Protein 5EVL (pdb70)

CATH classification: 3.40.710.10

Solvent-accessible surface area: 14257 Å² total

Secondary structure (DSSP, 8-state):
-HHHHHHHHHHHHHTTT---S-----EEEEETTEEEEE--SBS-TTT-PBP-TT-EEE-GGGHHHHHHHHHHHHHHTTS--TTSBGGGG-GGGTTSGGGS-BHHHHHTT-SS---SS--TT--SS---HHHHH---SS-TTS-B---HHHHHHHHHHHHHHTTS-TTT---SHHHHHT-SSEESS--GGGGGGBPPPB--TTHHHHH--EEEHHHHHHHHHH----S-HHHHHHHHHHHSEEEES---B-SS-EEEESS--HHHHHHHTSHHHHHS-B--EEEEEEE---TTEEEEEEEEETTEEEEEEEEGGGTEEE--BSB---HHHHHHHHHHHHHHH-HHHHT-

Radius of gyration: 19.43 Å; Cα contacts (8 Å, |Δi|>4): 813; chains: 1; bounding box: 47×52×48 Å

Nearest PDB structures (foldseek):
  6m5p-assembly1_A  TM=9.407E-01  e=1.897E-38  Klebsiella pneumoniae
  6m5q-assembly1_A  TM=9.437E-01  e=4.140E-38  Klebsiella pneumoniae
  5wac-assembly4_D  TM=9.464E-01  e=5.471E-38  Acinetobacter baumannii
  4u0t-assembly6_F  TM=9.486E-01  e=4.301E-37  Acinetobacter baumannii
  5wad-assembly3_C  TM=9.414E-01  e=2.861E-36  Acinetobacter baumannii

Organism: Chromobacterium violaceum (strain ATCC 12472 / DSM 30191 / JCM 1249 / CCUG 213 / NBRC 12614 / NCIMB 9131 / NCTC 9757 / MK) (NCBI:txid243365)

Sequence (348 aa):
DAGKSDLDAAVEEATTIPPLKAKDIPGAVAVLADDGKAHYFNYGVASRRETGQQPVTQQDTLFELGSISKTFTGILGGYALAQQGKLSLADKASRRYQPELKGSVFDRVSLLQLATYSAGGLPLQFPDAVAGQASLAYYRGWKPDYAPGERRLYSNPSIGLFGHLAARSLGQPFDQAEERGLLPKLGLSHTFIHVPEEAEQSRYAWGYAGVLDAEAYGIKSSAADLLKYLAINSPPADPALLQRRALDASHAAYYRVGDRQGLGWEGYRYPISLERLLAGNSNEEIAFQPQKVEWLNPPRRLLAAEEGGDDVVLLNKTGSTSGFGAYVLFVPARRKVGIVLANRNYPNAERVRAAYRILSAVDPSLVRRR

InterPro domains:
  IPR001466 Beta-lactamase-related [PF00144] (40-386)
  IPR001586 Beta-lactamase, class-C active site [PS00336] (87-94)
  IPR012338 Beta-lactamase/transpeptidase-like [G3DSA:3.40.710.10] (24-396)
  IPR012338 Beta-lactamase/transpeptidase-like [SSF56601] (34-385)
  IPR050491 Beta-lactamase AmpC-like [PTHR46825] (35-390)
  IPR058136 Beta-lactamase AmpC [NF033085] (33-385)

B-factor: mean 26.54, std 9.91, range [12.65, 70.82]

Foldseek 3Di:
DQLVVLLVVLCVVAVVVVCVVPFQWWKWKAFPNDIDIDIDHALEPVPRHGADLLFKFFQAQLLLLVLLLLLLLCVLVVLDDQQQQLCVQPVLLPPACSNPEGLVLLLQQQQAQAAAEDDPCDDDDVSSVCRRPDDHNGHGRFWHAHHLVRQLSSSQSSQSSVVHGSQCVCVPDCVVLVQPFKHLDHDPVCPVSYGAFPQVYSNSNGTRMMGGNVSVLSVLLCCVPDDDVSSVSSSLQQQWFFKDQDQGHGRSKDKGQPPDALVVVLVCQDVCSHHDITGIGGDVVTDSDPGKMKIKHWRDDSGWTWIKIDTVVRSMIMIITRHHDDPSSVSVSVLSSVCSNDVVRVVD

Structure (mmCIF, N/CA/C/O backbone):
data_5EVL
#
_entry.id   5EVL
#
_cell.length_a   45.604
_cell.length_b   59.262
_cell.length_c   59.267
_cell.angle_alpha   90.00
_cell.angle_beta   98.18
_cell.angle_gamma   90.00
#
_symmetry.space_group_name_H-M   'P 1 21 1'
#
loop_
_entity.id
_entity.type
_entity.pdbx_description
1 polymer Beta-lactamase
2 non-polymer 'SULFATE ION'
3 non-polymer 'CHLORIDE ION'
4 non-polymer GLYCEROL
5 water water
#
loop_
_atom_site.group_PDB
_atom_site.id
_atom_site.type_symbol
_atom_site.label_atom_id
_atom_site.label_alt_id
_atom_site.label_comp_id
_atom_site.label_asym_id
_atom_site.label_entity_id
_atom_site.label_seq_id
_atom_site.pdbx_PDB_ins_code
_atom_site.Cartn_x
_atom_site.Cartn_y
_atom_site.Cartn_z
_atom_site.occupancy
_atom_site.B_iso_or_equiv
_atom_site.auth_seq_id
_atom_site.auth_comp_id
_atom_site.auth_asym_id
_atom_site.auth_atom_id
_atom_site.pdbx_PDB_model_num
ATOM 1 N N . ASP A 1 6 ? 24.151 58.623 36.037 1.00 59.94 3 ASP A N 1
ATOM 2 C CA . ASP A 1 6 ? 23.362 58.887 34.838 1.00 57.84 3 ASP A CA 1
ATOM 3 C C . ASP A 1 6 ? 23.645 57.859 33.753 1.00 50.22 3 ASP A C 1
ATOM 4 O O . ASP A 1 6 ? 22.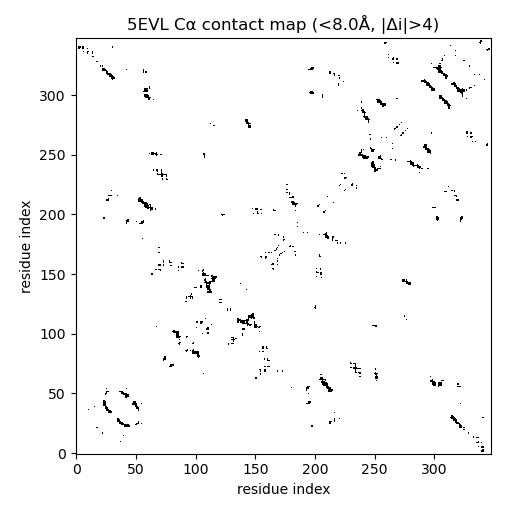770 57.545 32.949 1.00 44.46 3 ASP A O 1
ATOM 9 N N . ALA A 1 7 ? 24.880 57.350 33.729 1.00 49.31 4 ALA A N 1
ATOM 10 C CA . ALA A 1 7 ? 25.233 56.311 32.766 1.00 47.01 4 ALA A CA 1
ATOM 11 C C . ALA A 1 7 ? 24.431 55.037 33.011 1.00 41.26 4 ALA A C 1
ATOM 12 O O . ALA A 1 7 ? 23.964 54.396 32.062 1.00 37.19 4 ALA A O 1
ATOM 14 N N . GLY A 1 8 ? 24.258 54.660 34.281 1.00 39.99 5 GLY A N 1
ATOM 15 C CA . GLY A 1 8 ? 23.477 53.476 34.597 1.00 36.33 5 GLY A CA 1
ATOM 16 C C . GLY A 1 8 ? 22.015 53.617 34.218 1.00 32.71 5 GLY A C 1
ATOM 17 O O . GLY A 1 8 ? 21.400 52.670 33.718 1.00 31.39 5 GLY A O 1
ATOM 18 N N . LYS A 1 9 ? 21.429 54.792 34.471 1.00 30.87 6 LYS A N 1
ATOM 19 C CA . LYS A 1 9 ? 20.037 55.010 34.081 1.00 29.38 6 LYS A CA 1
ATOM 20 C C . LYS A 1 9 ? 19.875 54.974 32.567 1.00 23.69 6 LYS A C 1
ATOM 21 O O . LYS A 1 9 ? 18.894 54.424 32.056 1.00 21.77 6 LYS A O 1
ATOM 27 N N . SER A 1 10 ? 20.818 55.571 31.835 1.00 22.55 7 SER A N 1
ATOM 28 C CA . SER A 1 10 ? 20.786 55.481 30.380 1.00 20.39 7 SER A CA 1
ATOM 29 C C . SER A 1 10 ? 20.870 54.037 29.913 1.00 20.19 7 SER A C 1
ATOM 30 O O . SER A 1 10 ? 20.158 53.637 28.983 1.00 20.40 7 SER A O 1
ATOM 33 N N . ASP A 1 11 ? 21.754 53.250 30.533 1.00 19.55 8 ASP A N 1
ATOM 34 C CA . ASP A 1 11 ? 21.890 51.845 30.166 1.00 18.80 8 ASP A CA 1
ATOM 35 C C . ASP A 1 11 ? 20.605 51.082 30.445 1.00 18.43 8 ASP A C 1
ATOM 36 O O . ASP A 1 11 ? 20.181 50.244 29.639 1.00 19.74 8 ASP A O 1
ATOM 41 N N . LEU A 1 12 ? 19.992 51.335 31.605 1.00 18.69 9 LEU A N 1
ATOM 42 C CA . LEU A 1 12 ? 18.731 50.691 31.952 1.00 20.01 9 LEU A CA 1
ATOM 43 C C . LEU A 1 12 ? 17.651 51.025 30.932 1.00 19.84 9 LEU A C 1
ATOM 44 O O . LEU A 1 12 ? 16.947 50.131 30.438 1.00 20.87 9 LEU A O 1
ATOM 49 N N . ASP A 1 13 ? 17.514 52.317 30.597 1.00 20.17 10 ASP A N 1
ATOM 50 C CA . ASP A 1 13 ? 16.517 52.728 29.614 1.00 20.40 10 ASP A CA 1
ATOM 51 C C . ASP A 1 13 ? 16.726 52.014 28.291 1.00 18.39 10 ASP A C 1
ATOM 52 O O . ASP A 1 13 ? 15.762 51.534 27.676 1.00 19.20 10 ASP A O 1
ATOM 57 N N . ALA A 1 14 ? 17.984 51.920 27.843 1.00 18.95 11 ALA A N 1
ATOM 58 C CA . ALA A 1 14 ? 18.262 51.287 26.558 1.00 18.28 11 ALA A CA 1
ATOM 59 C C . ALA A 1 14 ? 17.971 49.798 26.607 1.00 18.63 11 ALA A C 1
ATOM 60 O O . ALA A 1 14 ? 17.456 49.234 25.637 1.00 20.84 11 ALA A O 1
ATOM 62 N N . ALA A 1 15 ? 18.328 49.141 27.715 1.00 19.01 12 ALA A N 1
ATOM 63 C CA . ALA A 1 15 ? 18.090 47.706 27.832 1.00 18.76 12 ALA A CA 1
ATOM 64 C C . ALA A 1 15 ? 16.601 47.378 27.811 1.00 18.96 12 ALA A C 1
ATOM 65 O O . ALA A 1 15 ? 16.183 46.398 27.183 1.00 19.99 12 ALA A O 1
ATOM 67 N N . VAL A 1 16 ? 15.784 48.171 28.506 1.00 20.00 13 VAL A N 1
ATOM 68 C CA . VAL A 1 16 ? 14.342 47.949 28.463 1.00 19.92 13 VAL A CA 1
ATOM 69 C C . VAL A 1 16 ? 13.818 48.166 27.046 1.00 19.98 13 VAL A C 1
ATOM 70 O O . VAL A 1 16 ? 13.039 47.358 26.529 1.00 20.67 13 VAL A O 1
ATOM 74 N N A GLU A 1 17 ? 14.255 49.249 26.390 0.67 20.12 14 GLU A N 1
ATOM 75 N N B GLU A 1 17 ? 14.259 49.250 26.394 0.33 20.58 14 GLU A N 1
ATOM 76 C CA A GLU A 1 17 ? 13.788 49.529 25.032 0.67 20.10 14 GLU A CA 1
ATOM 77 C CA B GLU A 1 17 ? 13.809 49.544 25.035 0.33 20.93 14 GLU A CA 1
ATOM 78 C C A GLU A 1 17 ? 14.228 48.447 24.056 0.67 20.80 14 GLU A C 1
ATOM 79 C C B GLU A 1 17 ? 14.242 48.467 24.050 0.33 21.61 14 GLU A C 1
ATOM 80 O O A GLU A 1 17 ? 13.499 48.131 23.109 0.67 22.66 14 GLU A O 1
ATOM 81 O O B GLU A 1 17 ? 13.522 48.180 23.087 0.33 22.52 14 GLU A O 1
ATOM 92 N N . ALA A 1 18 ? 15.408 47.864 24.272 1.00 21.57 15 ALA A N 1
ATOM 93 C CA . ALA A 1 18 ? 15.914 46.841 23.369 1.00 22.62 15 ALA A CA 1
ATOM 94 C C . ALA A 1 18 ? 15.274 45.483 23.592 1.00 22.22 15 ALA A C 1
ATOM 95 O O . ALA A 1 18 ? 15.375 44.617 22.709 1.00 24.18 15 ALA A O 1
ATOM 97 N N A THR A 1 19 ? 14.656 45.248 24.752 0.68 21.29 16 THR A N 1
ATOM 98 N N B THR A 1 19 ? 14.578 45.298 24.703 0.32 21.53 16 THR A N 1
ATOM 99 C CA A THR A 1 19 ? 14.130 43.929 25.090 0.68 21.44 16 THR A CA 1
ATOM 100 C CA B THR A 1 19 ? 14.165 43.972 25.124 0.32 21.38 16 THR A CA 1
ATOM 101 C C A THR A 1 19 ? 12.610 43.871 25.102 0.68 19.86 16 THR A C 1
ATOM 102 C C B THR A 1 19 ? 12.660 43.807 25.270 0.32 21.04 16 THR A C 1
ATOM 103 O O A THR A 1 19 ? 12.023 42.960 24.511 0.68 20.30 16 THR A O 1
ATOM 104 O O B THR A 1 19 ? 12.133 42.743 24.939 0.32 22.49 16 THR A O 1
ATOM 111 N N . ILE A 1 20 ? 11.945 44.822 25.746 1.00 20.38 17 ILE A N 1
ATOM 112 C CA . ILE A 1 20 ? 10.515 44.655 26.021 1.00 20.95 17 ILE A CA 1
ATOM 113 C C . ILE A 1 20 ? 9.673 44.875 24.762 1.00 20.99 17 ILE A C 1
ATOM 114 O O . ILE A 1 20 ? 8.829 44.019 24.448 1.00 21.22 17 ILE A O 1
ATOM 119 N N . PRO A 1 21 ? 9.834 45.958 24.000 1.00 23.64 18 PRO A N 1
ATOM 120 C CA . PRO A 1 21 ? 9.009 46.109 22.788 1.00 23.30 18 PRO A CA 1
ATOM 121 C C . PRO A 1 21 ? 9.177 44.939 21.826 1.00 24.66 18 PRO A C 1
ATOM 122 O O . PRO A 1 21 ? 8.167 44.407 21.335 1.00 25.46 18 PRO A O 1
ATOM 126 N N . PRO A 1 22 ? 10.406 44.473 21.541 1.00 24.76 19 PRO A N 1
ATOM 127 C CA . PRO A 1 22 ? 10.518 43.320 20.626 1.00 23.60 19 PRO A CA 1
ATOM 128 C C . PRO A 1 22 ? 9.858 42.060 21.151 1.00 22.02 19 PRO A C 1
ATOM 129 O O . PRO A 1 22 ? 9.307 41.272 20.366 1.00 23.89 19 PRO A O 1
ATOM 133 N N . LEU A 1 23 ? 9.931 41.829 22.462 1.00 22.97 20 LEU A N 1
ATOM 134 C CA . LEU A 1 23 ? 9.272 40.670 23.047 1.00 22.08 20 L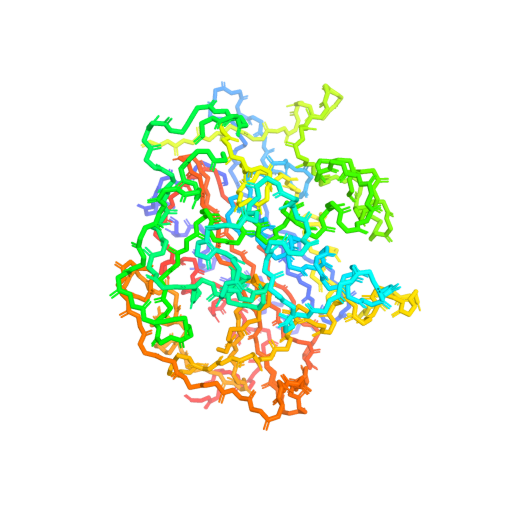EU A CA 1
ATOM 135 C C . LEU A 1 23 ? 7.763 40.760 22.873 1.00 23.50 20 LEU A C 1
ATOM 136 O O . LEU A 1 23 ? 7.105 39.770 22.524 1.00 24.06 20 LEU A O 1
ATOM 149 N N . LYS A 1 25 ? 6.101 42.403 20.627 1.00 27.76 22 LYS A N 1
ATOM 150 C CA . LYS A 1 25 ? 5.747 42.231 19.223 1.00 27.53 22 LYS A CA 1
ATOM 151 C C . LYS A 1 25 ? 5.827 40.767 18.808 1.00 27.71 22 LYS A C 1
ATOM 152 O O . LYS A 1 25 ? 4.921 40.261 18.136 1.00 29.63 22 LYS A O 1
ATOM 158 N N . ALA A 1 26 ? 6.898 40.069 19.208 1.00 27.32 23 ALA A N 1
ATOM 159 C CA . ALA A 1 26 ? 7.074 38.672 18.818 1.00 26.83 23 ALA A CA 1
ATOM 160 C C . ALA A 1 26 ? 5.984 37.774 19.401 1.00 26.31 23 ALA A C 1
ATOM 161 O O . ALA A 1 26 ? 5.516 36.841 18.735 1.00 27.96 23 ALA A O 1
ATOM 163 N N . LYS A 1 27 ? 5.575 38.028 20.644 1.00 26.11 24 LYS A N 1
ATOM 164 C CA . LYS A 1 27 ? 4.637 37.160 21.347 1.00 25.85 24 LYS A CA 1
ATOM 165 C C . LYS A 1 27 ? 3.221 37.722 21.424 1.00 25.20 24 LYS A C 1
ATOM 166 O O . LYS A 1 27 ? 2.366 37.113 22.081 1.00 27.14 24 LYS A O 1
ATOM 172 N N . ASP A 1 28 ? 2.952 38.853 20.770 1.00 26.12 25 ASP A N 1
ATOM 173 C CA . ASP A 1 28 ? 1.620 39.469 20.745 1.00 25.16 25 ASP A CA 1
ATOM 174 C C . ASP A 1 28 ? 1.086 39.677 22.161 1.00 23.62 25 ASP A C 1
ATOM 175 O O . ASP A 1 28 ? -0.043 39.313 22.489 1.00 23.19 25 ASP A O 1
ATOM 180 N N . ILE A 1 29 ? 1.933 40.243 23.016 1.00 20.83 26 ILE A N 1
ATOM 181 C CA . ILE A 1 29 ? 1.572 40.534 24.404 1.00 20.18 26 ILE A CA 1
ATOM 182 C C . ILE A 1 29 ? 0.805 41.854 24.439 1.00 19.08 26 ILE A C 1
ATOM 183 O O . ILE A 1 29 ? 1.333 42.881 23.987 1.00 21.83 26 ILE A O 1
ATOM 188 N N . PRO A 1 30 ? -0.435 41.886 24.945 1.00 20.32 27 PRO A N 1
ATOM 189 C CA . PRO A 1 30 ? -1.196 43.149 24.868 1.00 21.26 27 PRO A CA 1
ATOM 190 C C . PRO A 1 30 ? -0.642 44.246 25.758 1.00 21.85 27 PRO A C 1
ATOM 191 O O . PRO A 1 30 ? -0.645 45.416 25.352 1.00 22.51 27 PRO A O 1
ATOM 195 N N . GLY A 1 31 ? -0.168 43.909 26.952 1.00 19.46 28 GLY A N 1
ATOM 196 C CA . GLY A 1 31 ? 0.349 44.911 27.871 1.00 19.52 28 GLY A CA 1
ATOM 197 C C . GLY A 1 31 ? 1.365 44.330 28.826 1.00 16.99 28 GLY A C 1
ATOM 198 O O . GLY A 1 31 ? 1.277 43.159 29.225 1.00 18.06 28 GLY A O 1
ATOM 215 N N . ALA A 1 33 ? 3.797 45.681 32.406 1.00 17.26 30 ALA A N 1
ATOM 216 C CA . ALA A 1 33 ? 4.342 46.618 33.379 1.00 16.63 30 ALA A CA 1
ATOM 217 C C . ALA A 1 33 ? 5.697 46.081 33.814 1.00 17.48 30 ALA A C 1
ATOM 218 O O . ALA A 1 33 ? 5.794 44.942 34.286 1.00 18.38 30 ALA A O 1
ATOM 220 N N . VAL A 1 34 ? 6.737 46.885 33.632 1.00 17.97 31 VAL A N 1
ATOM 221 C CA . VAL A 1 34 ? 8.086 46.546 34.061 1.00 16.35 31 VAL A CA 1
ATOM 222 C C . VAL A 1 34 ? 8.499 47.553 35.123 1.00 16.92 31 VAL A C 1
ATOM 223 O O . VAL A 1 34 ? 8.230 48.751 34.993 1.00 18.30 31 VAL A O 1
ATOM 227 N N . ALA A 1 35 ? 9.117 47.069 36.188 1.00 15.48 32 ALA A N 1
ATOM 228 C CA . ALA A 1 35 ? 9.589 47.963 37.235 1.00 17.54 32 ALA A CA 1
ATOM 229 C C . ALA A 1 35 ? 10.964 47.499 37.682 1.00 18.47 32 ALA A C 1
ATOM 230 O O . ALA A 1 35 ? 11.191 46.298 37.860 1.00 18.00 32 ALA A O 1
ATOM 232 N N . VAL A 1 36 ? 11.887 48.445 37.831 1.00 18.24 33 VAL A N 1
ATOM 233 C CA . VAL A 1 36 ? 13.258 48.138 38.211 1.00 17.50 33 VAL A CA 1
ATOM 234 C C . VAL A 1 36 ? 13.635 49.011 39.392 1.00 17.90 33 VAL A C 1
ATOM 235 O O . VAL A 1 36 ? 13.417 50.229 39.369 1.00 19.06 33 VAL A O 1
ATOM 239 N N . LEU A 1 37 ? 14.160 48.385 40.432 1.00 17.47 34 LEU A N 1
ATOM 240 C CA . LEU A 1 37 ? 14.712 49.097 41.574 1.00 19.72 34 LEU A CA 1
ATOM 241 C C . LEU A 1 37 ? 16.230 49.031 41.470 1.00 20.34 34 LEU A C 1
ATOM 242 O O . LEU A 1 37 ? 16.797 47.936 41.354 1.00 18.42 34 LEU A O 1
ATOM 247 N N . ALA A 1 38 ? 16.881 50.195 41.484 1.00 22.25 35 ALA A N 1
ATOM 248 C CA . ALA A 1 38 ? 18.336 50.258 41.453 1.00 24.83 35 ALA A CA 1
ATOM 249 C C . ALA A 1 38 ? 18.778 51.599 42.005 1.00 29.13 35 ALA A C 1
ATOM 250 O O . ALA A 1 38 ? 18.156 52.627 41.716 1.00 28.96 35 ALA A O 1
ATOM 252 N N A ASP A 1 39 ? 19.862 51.576 42.785 0.33 31.48 36 ASP A N 1
ATOM 253 N N B ASP A 1 39 ? 19.850 51.580 42.799 0.67 30.88 36 ASP A N 1
ATOM 254 C CA A ASP A 1 39 ? 20.417 52.771 43.428 0.33 34.82 36 ASP A CA 1
ATOM 255 C CA B ASP A 1 39 ? 20.414 52.793 43.399 0.67 35.24 36 ASP A CA 1
ATOM 256 C C A ASP A 1 39 ? 19.344 53.527 44.208 0.33 35.78 36 ASP A C 1
ATOM 257 C C B ASP A 1 39 ? 19.397 53.524 44.272 0.67 35.99 36 ASP A C 1
ATOM 258 O O A ASP A 1 39 ? 19.267 54.758 44.177 0.33 37.08 36 ASP A O 1
ATOM 259 O O B ASP A 1 39 ? 19.421 54.755 44.375 0.67 37.72 36 ASP A O 1
ATOM 268 N N . GLY A 1 40 ? 18.501 52.776 44.911 1.00 35.48 37 GLY A N 1
ATOM 269 C CA . GLY A 1 40 ? 17.483 53.362 45.755 1.00 34.71 37 GLY A CA 1
ATOM 270 C C . GLY A 1 40 ? 16.332 54.034 45.041 1.00 33.89 37 GLY A C 1
ATOM 271 O O . GLY A 1 40 ? 15.514 54.680 45.703 1.00 37.09 37 GLY A O 1
ATOM 272 N N . LYS A 1 41 ? 16.233 53.910 43.719 1.00 31.14 38 LYS A N 1
ATOM 273 C CA . LYS A 1 41 ? 15.189 54.568 42.948 1.00 30.66 38 LYS A CA 1
ATOM 274 C C . LYS A 1 41 ? 14.373 53.540 42.180 1.00 25.63 38 LYS A C 1
ATOM 275 O O . LYS A 1 41 ? 14.923 52.588 41.617 1.00 24.56 38 LYS A O 1
ATOM 281 N N . ALA A 1 42 ? 13.059 53.741 42.147 1.00 23.89 39 ALA A N 1
ATOM 282 C CA . ALA A 1 42 ? 12.179 52.907 41.340 1.00 22.80 39 ALA A CA 1
ATOM 283 C C . ALA A 1 42 ? 12.016 53.506 39.948 1.00 21.86 39 ALA A C 1
ATOM 284 O O . ALA A 1 42 ? 11.857 54.721 39.791 1.00 24.01 39 ALA A O 1
ATOM 286 N N . HIS A 1 43 ? 12.064 52.642 38.942 1.00 20.58 40 HIS A N 1
ATOM 287 C CA . HIS A 1 43 ? 11.921 53.015 37.541 1.00 19.82 40 HIS A CA 1
ATOM 288 C C . HIS A 1 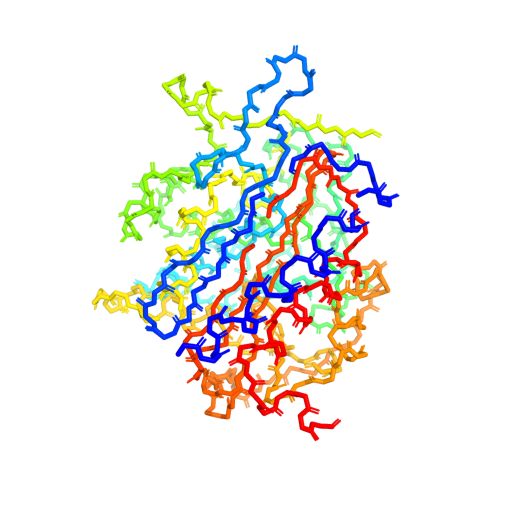43 ? 10.803 52.183 36.943 1.00 18.07 40 HIS A C 1
ATOM 289 O O . HIS A 1 43 ? 10.834 50.949 37.044 1.00 20.24 40 HIS A O 1
ATOM 296 N N . TYR A 1 44 ? 9.819 52.846 36.334 1.00 18.57 41 TYR A N 1
ATOM 297 C CA . TYR A 1 44 ? 8.643 52.169 35.806 1.00 19.00 41 TYR A CA 1
ATOM 298 C C . TYR A 1 44 ? 8.584 52.326 34.294 1.00 21.34 41 TYR A C 1
ATOM 299 O O . TYR A 1 44 ? 8.735 53.437 33.761 1.00 24.49 41 TYR A O 1
ATOM 308 N N . PHE A 1 45 ? 8.327 51.216 33.612 1.00 18.43 42 PHE A N 1
ATOM 309 C CA . PHE A 1 45 ? 8.230 51.181 32.159 1.00 20.45 42 PHE A CA 1
ATOM 310 C C . PHE A 1 45 ? 6.939 50.456 31.820 1.00 18.43 42 PHE A C 1
ATOM 311 O O . PHE A 1 45 ? 6.823 49.251 32.059 1.00 19.54 42 PHE A O 1
ATOM 319 N N . ASN A 1 46 ? 5.977 51.178 31.258 1.00 19.84 43 ASN A N 1
ATOM 320 C CA . ASN A 1 46 ? 4.659 50.630 30.987 1.00 20.00 43 ASN A CA 1
ATOM 321 C C . ASN A 1 46 ? 4.379 50.629 29.494 1.00 20.39 43 ASN A C 1
ATOM 322 O O . ASN A 1 46 ? 4.646 51.614 28.792 1.00 24.95 43 ASN A O 1
ATOM 327 N N . TYR A 1 47 ? 3.825 49.520 29.018 1.00 20.39 44 TYR A N 1
ATOM 328 C CA . TYR A 1 47 ? 3.602 49.328 27.596 1.00 21.40 44 TYR A CA 1
ATOM 329 C C . TYR A 1 47 ? 2.224 48.741 27.345 1.00 20.02 44 TYR A C 1
ATOM 330 O 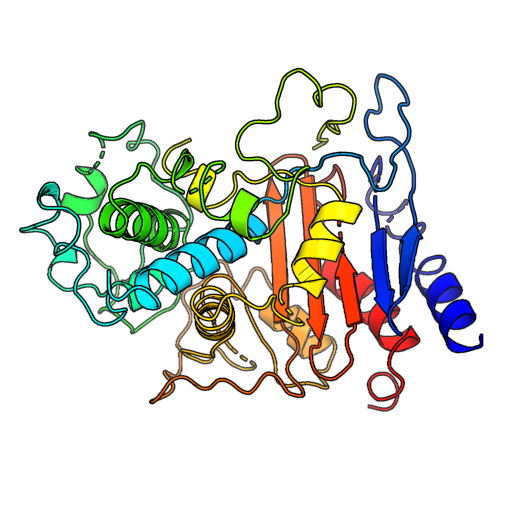O . TYR A 1 47 ? 1.789 47.836 28.060 1.00 21.36 44 TYR A O 1
ATOM 339 N N . GLY A 1 48 ? 1.556 49.235 26.305 1.00 19.66 45 GLY A N 1
ATOM 340 C CA . GLY A 1 48 ? 0.352 48.563 25.860 1.00 20.46 45 GLY A CA 1
ATOM 341 C C . GLY A 1 48 ? -0.835 48.763 26.792 1.00 21.83 45 GLY A C 1
ATOM 342 O O . GLY A 1 48 ? -0.934 49.756 27.529 1.00 21.59 45 GLY A O 1
ATOM 343 N N . VAL A 1 49 ? -1.748 47.788 26.762 1.00 19.95 46 VAL A N 1
ATOM 344 C CA . VAL A 1 49 ? -3.082 47.941 27.329 1.00 19.34 46 VAL A CA 1
ATOM 345 C C . VAL A 1 49 ? -3.362 46.828 28.330 1.00 20.42 46 VAL A C 1
ATOM 346 O O . VAL A 1 49 ? -2.960 45.673 28.132 1.00 20.71 46 VAL A O 1
ATOM 350 N N . ALA A 1 50 ? -4.059 47.195 29.413 1.00 18.65 47 ALA A N 1
ATOM 351 C CA . ALA A 1 50 ? -4.545 46.219 30.383 1.00 19.57 47 ALA A CA 1
ATOM 352 C C . ALA A 1 50 ? -5.715 45.423 29.819 1.00 19.76 47 ALA A C 1
ATOM 353 O O . ALA A 1 50 ? -5.958 44.286 30.242 1.00 20.91 47 ALA A O 1
ATOM 355 N N . SER A 1 51 ? -6.446 46.005 28.872 1.00 19.21 48 SER A N 1
ATOM 356 C CA . SER A 1 51 ? -7.563 45.347 28.208 1.00 21.36 48 SER A CA 1
ATOM 357 C C . SER A 1 51 ? -7.570 45.726 26.738 1.00 21.40 48 SER A C 1
ATOM 358 O O . SER A 1 51 ? -7.582 46.918 26.401 1.00 21.28 48 SER A O 1
ATOM 361 N N A ARG A 1 52 ? -7.558 44.712 25.869 0.59 22.32 49 ARG A N 1
ATOM 362 N N B ARG A 1 52 ? -7.568 44.715 25.865 0.41 20.32 49 ARG A N 1
ATOM 363 C CA A ARG A 1 52 ? -7.734 44.955 24.441 0.59 23.89 49 ARG A CA 1
ATOM 364 C CA B ARG A 1 52 ? -7.724 44.971 24.436 0.41 19.81 49 ARG A CA 1
ATOM 365 C C A ARG A 1 52 ? -9.120 45.492 24.128 0.59 22.27 49 ARG A C 1
ATOM 366 C C B ARG A 1 52 ? -9.135 45.412 24.083 0.41 20.04 49 ARG A C 1
ATOM 367 O O A ARG A 1 52 ? -9.303 46.185 23.121 0.59 24.51 49 ARG A O 1
ATOM 368 O O B ARG A 1 52 ? -9.346 45.962 22.996 0.41 21.55 49 ARG A O 1
ATOM 383 N N . GLU A 1 53 ? -10.105 45.168 24.965 1.00 20.78 50 GLU A N 1
ATOM 384 C CA . GLU A 1 53 ? -11.479 45.539 24.669 1.00 20.97 50 GLU A CA 1
ATOM 385 C C . GLU A 1 53 ? -11.735 47.012 24.967 1.00 19.59 50 GLU A C 1
ATOM 386 O O . GLU A 1 53 ? -12.472 47.672 24.230 1.00 20.94 50 GLU A O 1
ATOM 392 N N . THR A 1 54 ? -11.131 47.551 26.032 1.00 22.25 51 THR A N 1
ATOM 393 C CA . THR A 1 54 ? -11.358 48.941 26.420 1.00 22.39 51 THR A CA 1
ATOM 394 C C . THR A 1 54 ? -10.203 49.871 26.082 1.00 20.01 51 THR A C 1
ATOM 395 O O . THR A 1 54 ? -10.382 51.095 26.123 1.00 21.65 51 THR A O 1
ATOM 399 N N . GLY A 1 55 ? -9.022 49.332 25.786 1.00 20.49 52 GLY A N 1
ATOM 400 C CA . GLY A 1 55 ? -7.866 50.168 25.538 1.00 22.34 52 GLY A CA 1
ATOM 401 C C . GLY A 1 55 ? -7.263 50.811 26.765 1.00 21.95 52 GLY A C 1
ATOM 402 O O . GLY A 1 55 ? -6.384 51.668 26.626 1.00 23.61 52 GLY A O 1
ATOM 403 N N A GLN A 1 56 ? -7.696 50.424 27.958 0.37 23.09 53 GLN A N 1
ATOM 404 N N B GLN A 1 56 ? -7.715 50.442 27.957 0.63 21.05 53 GLN A N 1
ATOM 405 C CA A GLN A 1 56 ? -7.160 50.992 29.189 0.37 23.73 53 GLN A CA 1
ATOM 406 C CA B GLN A 1 56 ? -7.159 50.977 29.190 0.63 19.95 53 GLN A CA 1
ATOM 407 C C A GLN A 1 56 ? -5.650 50.781 29.259 0.37 23.06 53 GLN A C 1
ATOM 408 C C B GLN A 1 56 ? -5.643 50.779 29.215 0.63 21.13 53 GLN A C 1
ATOM 409 O O A GLN A 1 56 ? -5.191 49.631 29.190 0.37 23.21 53 GLN A O 1
ATOM 410 O O B GLN A 1 56 ? -5.175 49.643 29.056 0.63 21.01 53 GLN A O 1
ATOM 421 N N . PRO A 1 57 ? -4.852 51.839 29.384 1.00 22.22 54 PRO A N 1
ATOM 422 C CA . PRO A 1 57 ? -3.393 51.665 29.396 1.00 21.64 54 PRO A CA 1
ATOM 423 C C . PRO A 1 57 ? -2.888 50.958 30.646 1.00 19.18 54 PRO A C 1
ATOM 424 O O . PRO A 1 57 ? -3.435 51.103 31.741 1.00 21.15 54 PRO A O 1
ATOM 428 N N . VAL A 1 58 ? -1.816 50.186 30.462 1.00 19.73 55 VAL A N 1
ATOM 429 C CA . VAL A 1 58 ? -1.056 49.663 31.595 1.00 19.80 55 VAL A CA 1
ATOM 430 C C . VAL A 1 58 ? -0.359 50.807 32.312 1.00 20.89 55 VAL A C 1
ATOM 431 O O . VAL A 1 58 ? 0.237 51.689 31.677 1.00 22.01 55 VAL A O 1
ATOM 435 N N . THR A 1 59 ? -0.428 50.799 33.642 1.00 18.83 56 THR A N 1
ATOM 436 C CA . THR A 1 59 ? 0.381 51.665 34.487 1.00 18.99 56 THR A CA 1
ATOM 437 C C . THR A 1 59 ? 1.040 50.811 35.563 1.00 16.87 56 THR A C 1
ATOM 438 O O . THR A 1 59 ? 0.778 49.607 35.683 1.00 19.01 56 THR A O 1
ATOM 442 N N A GLN A 1 60 ? 1.897 51.434 36.371 0.57 18.58 57 GLN A N 1
ATOM 443 N N B GLN A 1 60 ? 1.885 51.457 36.370 0.43 18.04 57 GLN A N 1
ATOM 444 C CA A GLN A 1 60 ? 2.497 50.672 37.463 0.57 19.40 57 GLN A CA 1
ATOM 445 C CA B GLN A 1 60 ? 2.512 50.795 37.508 0.43 18.73 57 GLN A CA 1
ATOM 446 C C A GLN A 1 60 ? 1.500 50.336 38.567 0.57 19.71 57 GLN A C 1
ATOM 447 C C B GLN A 1 60 ? 1.498 50.332 38.547 0.43 19.15 57 GLN A C 1
ATOM 448 O O A GLN A 1 60 ? 1.875 49.642 39.524 0.57 19.31 57 GLN A O 1
ATOM 449 O O B GLN A 1 60 ? 1.857 49.544 39.431 0.43 18.82 57 GLN A O 1
ATOM 460 N N . ASP A 1 61 ? 0.248 50.793 38.459 1.00 17.85 58 ASP A N 1
ATOM 461 C CA . ASP A 1 61 ? -0.801 50.424 39.404 1.00 19.09 58 ASP A CA 1
ATOM 462 C C . ASP A 1 61 ? -1.760 49.372 38.863 1.00 18.24 58 ASP A C 1
ATOM 463 O O . ASP A 1 61 ? -2.625 48.909 39.615 1.00 19.67 58 ASP A O 1
ATOM 468 N N . THR A 1 62 ? -1.637 49.000 37.588 1.00 18.18 59 THR A N 1
ATOM 469 C CA . THR A 1 62 ? -2.438 47.922 37.018 1.00 17.59 59 THR A CA 1
ATOM 470 C C . THR A 1 62 ? -2.211 46.619 37.778 1.00 17.24 59 THR A C 1
ATOM 471 O O . THR A 1 62 ? -1.070 46.248 38.060 1.00 17.95 59 THR A O 1
ATOM 475 N N . LEU A 1 63 ? -3.299 45.920 38.102 1.00 16.60 60 LEU A N 1
ATOM 476 C CA . LEU A 1 63 ? -3.215 44.631 38.781 1.00 18.22 60 LEU A CA 1
ATOM 477 C C . LEU A 1 63 ? -3.119 43.484 37.774 1.00 17.44 60 LEU A C 1
ATOM 478 O O . LEU A 1 63 ? -3.915 43.402 36.830 1.00 17.80 60 LEU A O 1
ATOM 483 N N . PHE A 1 64 ? -2.141 42.601 37.984 1.00 16.63 61 PHE A N 1
ATOM 484 C CA . PHE A 1 64 ? -1.938 41.412 37.169 1.00 16.12 61 PHE A CA 1
ATOM 485 C C . PHE A 1 64 ? -2.023 40.175 38.054 1.00 17.13 61 PHE A C 1
ATOM 486 O O . PHE A 1 64 ? -1.724 40.232 39.248 1.00 18.01 61 PHE A O 1
ATOM 494 N N . GLU A 1 65 ? -2.409 39.043 37.463 1.00 16.51 62 GLU A N 1
ATOM 495 C CA . GLU A 1 65 ? -2.282 37.773 38.170 1.00 16.80 62 GLU A CA 1
ATOM 496 C C . GLU A 1 65 ? -0.812 37.362 38.220 1.00 17.33 62 GLU A C 1
ATOM 497 O O . GLU A 1 65 ? -0.104 37.432 37.206 1.00 17.84 62 GLU A O 1
ATOM 503 N N . LEU A 1 66 ? -0.346 36.948 39.408 1.00 16.43 63 LEU A N 1
ATOM 504 C CA . LEU A 1 66 ? 1.052 36.578 39.606 1.00 15.76 63 LEU A CA 1
ATOM 505 C C . LEU A 1 66 ? 1.315 35.088 39.450 1.00 17.43 63 LEU A C 1
ATOM 506 O O . LEU A 1 66 ? 2.489 34.690 39.384 1.00 16.60 63 LEU A O 1
ATOM 511 N N . GLY A 1 67 ? 0.268 34.262 39.413 1.00 17.19 64 GLY A N 1
ATOM 512 C CA . GLY A 1 67 ? 0.480 32.822 39.345 1.00 14.98 64 GLY A CA 1
ATOM 513 C C . GLY A 1 67 ? 1.419 32.368 40.446 1.00 14.40 64 GLY A C 1
ATOM 514 O O . GLY A 1 67 ? 1.276 32.753 41.613 1.00 16.67 64 GLY A O 1
ATOM 515 N N . SER A 1 68 ? 2.425 31.567 40.080 1.00 14.61 65 SER A N 1
ATOM 516 C CA . SER A 1 68 ? 3.243 30.886 41.082 1.00 14.92 65 SER A CA 1
ATOM 517 C C . SER A 1 68 ? 4.172 31.807 41.868 1.00 14.00 65 SER A C 1
ATOM 518 O O . SER A 1 68 ? 4.798 31.341 42.828 1.00 15.71 65 SER A O 1
ATOM 521 N N . ILE A 1 69 ? 4.296 33.087 41.511 1.00 14.22 66 ILE A N 1
ATOM 522 C CA . ILE A 1 69 ? 4.976 33.985 42.443 1.00 13.36 66 ILE A CA 1
ATOM 523 C C . ILE A 1 69 ? 4.234 34.014 43.778 1.00 14.28 66 ILE A C 1
ATOM 524 O O . ILE A 1 69 ? 4.838 34.294 44.821 1.00 15.69 66 ILE A O 1
ATOM 529 N N . SER A 1 70 ? 2.940 33.666 43.773 1.00 13.86 67 SER A N 1
ATOM 530 C CA . SER A 1 70 ? 2.198 33.469 45.018 1.00 14.72 67 SER A CA 1
ATOM 531 C C . SER A 1 70 ? 2.914 32.526 45.974 1.00 15.66 67 SER A C 1
ATOM 532 O O . SER A 1 70 ? 2.803 32.683 47.198 1.00 15.03 67 SER A O 1
ATOM 535 N N . LYS A 1 71 ? 3.622 31.522 45.438 1.00 14.15 68 LYS A N 1
ATOM 536 C CA . LYS A 1 71 ? 4.342 30.568 46.281 1.00 12.65 68 LYS A CA 1
ATOM 537 C C . LYS A 1 71 ? 5.417 31.238 47.139 1.00 14.14 68 LYS A C 1
ATOM 538 O O . LYS A 1 71 ? 5.745 30.729 48.216 1.00 15.25 68 LYS A O 1
ATOM 544 N N . THR A 1 72 ? 5.977 32.377 46.697 1.00 13.68 69 THR A N 1
ATOM 545 C CA . THR A 1 72 ? 6.944 33.076 47.544 1.00 13.94 69 THR A CA 1
ATOM 546 C C . THR A 1 72 ? 6.260 33.730 48.737 1.00 14.60 69 THR A C 1
ATOM 547 O O . THR A 1 72 ? 6.822 33.738 49.843 1.00 14.36 69 THR A O 1
ATOM 551 N N . PHE A 1 73 ? 5.045 34.274 48.538 1.00 14.91 70 PHE A N 1
ATOM 552 C CA . PHE A 1 73 ? 4.269 34.790 49.669 1.00 15.74 70 PHE A CA 1
ATOM 553 C C . PHE A 1 73 ? 3.932 33.674 50.650 1.00 15.09 70 PHE A C 1
ATOM 554 O O . PHE A 1 73 ? 4.043 33.855 51.874 1.00 16.94 70 PHE A O 1
ATOM 562 N N . THR A 1 74 ? 3.527 32.512 50.124 1.00 14.88 71 THR A N 1
ATOM 563 C CA . THR A 1 74 ? 3.230 31.353 50.959 1.00 15.59 71 THR A CA 1
ATOM 564 C C . THR A 1 74 ? 4.458 30.923 51.742 1.00 14.44 71 THR A C 1
ATOM 565 O O . THR A 1 74 ? 4.357 30.560 52.920 1.00 16.22 71 THR A O 1
ATOM 569 N N . GLY A 1 75 ? 5.633 30.984 51.112 1.00 13.91 72 GLY A N 1
ATOM 570 C CA . GLY A 1 75 ? 6.845 30.614 51.817 1.00 14.32 72 GLY A CA 1
ATOM 571 C C . GLY A 1 75 ? 7.147 31.564 52.958 1.00 14.67 72 GLY A C 1
ATOM 572 O O . GLY A 1 75 ? 7.576 31.138 54.035 1.00 17.14 72 GLY A O 1
ATOM 573 N N . ILE A 1 76 ? 6.916 32.864 52.747 1.00 14.17 73 ILE A N 1
ATOM 574 C CA . ILE A 1 76 ? 7.144 33.833 53.818 1.00 14.95 73 ILE A CA 1
ATOM 575 C C . ILE A 1 76 ? 6.140 33.622 54.945 1.00 16.56 73 ILE A C 1
ATOM 576 O O . ILE A 1 76 ? 6.487 33.740 56.130 1.00 17.38 73 ILE A O 1
ATOM 581 N N . LEU A 1 77 ? 4.891 33.275 54.607 1.00 16.32 74 LEU A N 1
ATOM 582 C CA . LEU A 1 77 ? 3.920 32.995 55.664 1.00 16.16 74 LEU A CA 1
ATOM 583 C C . LEU A 1 77 ? 4.364 31.801 56.505 1.00 17.89 74 LEU A C 1
ATOM 584 O O . LEU A 1 77 ? 4.267 31.828 57.740 1.00 17.62 74 LEU A O 1
ATOM 589 N N . GLY A 1 78 ? 4.848 30.740 55.853 1.00 17.10 75 GLY A N 1
ATOM 590 C CA . GLY A 1 78 ? 5.391 29.618 56.605 1.00 16.11 75 GLY A CA 1
ATOM 591 C C . GLY A 1 78 ? 6.598 30.022 57.433 1.00 17.50 75 GLY A C 1
ATOM 592 O O . GLY A 1 78 ? 6.768 29.570 58.568 1.00 17.93 75 GLY A O 1
ATOM 593 N N . GLY A 1 79 ? 7.457 30.881 56.876 1.00 17.52 76 GLY A N 1
ATOM 594 C CA . GLY A 1 79 ? 8.566 31.401 57.657 1.00 18.11 76 GLY A CA 1
ATOM 595 C C . GLY A 1 79 ? 8.119 32.212 58.856 1.00 18.09 76 GLY A C 1
ATOM 596 O O . GLY A 1 79 ? 8.801 32.233 59.891 1.00 18.77 76 GLY A O 1
ATOM 597 N N . TYR A 1 80 ? 6.982 32.901 58.734 1.00 16.57 77 TYR A N 1
ATOM 598 C CA . TYR A 1 80 ? 6.480 33.709 59.842 1.00 18.42 77 TYR A CA 1
ATOM 599 C C . TYR A 1 80 ? 5.963 32.822 60.965 1.00 19.96 77 TYR A C 1
ATOM 600 O O . TYR A 1 80 ? 6.236 33.076 62.147 1.00 20.66 77 TYR A O 1
ATOM 609 N N . ALA A 1 81 ? 5.233 31.759 60.613 1.00 18.76 78 ALA A N 1
ATOM 610 C CA . ALA A 1 81 ? 4.808 30.801 61.625 1.00 18.49 78 ALA A CA 1
ATOM 611 C C . ALA A 1 81 ? 6.016 30.165 62.310 1.00 18.40 78 ALA A C 1
ATOM 612 O O . ALA A 1 81 ? 6.025 29.986 63.532 1.00 19.92 78 ALA A O 1
ATOM 614 N N . LEU A 1 82 ? 7.053 29.835 61.537 1.00 19.60 79 LEU A N 1
ATOM 615 C CA . LEU A 1 82 ? 8.307 29.356 62.117 1.00 19.88 79 LEU A CA 1
ATOM 616 C C . LEU A 1 82 ? 8.900 30.384 63.084 1.00 20.34 79 LEU A C 1
ATOM 617 O O . LEU A 1 82 ? 9.283 30.050 64.217 1.00 21.56 79 LEU A O 1
ATOM 622 N N . ALA A 1 83 ? 8.982 31.647 62.643 1.00 20.61 80 ALA A N 1
ATOM 623 C CA . ALA A 1 83 ? 9.578 32.707 63.452 1.00 22.09 80 ALA A CA 1
ATOM 624 C C . ALA A 1 83 ? 8.853 32.896 64.772 1.00 23.83 80 ALA A C 1
ATOM 625 O O . ALA A 1 83 ? 9.475 33.267 65.778 1.00 26.55 80 ALA A O 1
ATOM 627 N N A GLN A 1 84 ? 7.541 32.664 64.785 0.62 24.30 81 GLN A N 1
ATOM 628 N N B GLN A 1 84 ? 7.545 32.673 64.800 0.38 24.65 81 GLN A N 1
ATOM 629 C CA A GLN A 1 84 ? 6.715 32.802 65.976 0.62 25.55 81 GLN A CA 1
ATOM 630 C CA B GLN A 1 84 ? 6.786 32.832 66.032 0.38 25.77 81 GLN A CA 1
ATOM 631 C C A GLN A 1 84 ? 6.644 31.519 66.793 0.62 26.03 81 GLN A C 1
ATOM 632 C C B GLN A 1 84 ? 6.790 31.578 66.893 0.38 26.35 81 GLN A C 1
ATOM 633 O O A GLN A 1 84 ? 5.861 31.450 67.747 0.62 27.22 81 GLN A O 1
ATOM 634 O O B GLN A 1 84 ? 6.217 31.595 67.988 0.38 27.57 81 GLN A O 1
ATOM 645 N N . GLY A 1 85 ? 7.431 30.506 66.436 1.00 25.40 82 GLY A N 1
ATOM 646 C CA . GLY A 1 85 ? 7.447 29.268 67.189 1.00 26.24 82 GLY A CA 1
ATOM 647 C C . GLY A 1 85 ? 6.189 28.445 67.059 1.00 25.87 82 GLY A C 1
ATOM 648 O O . GLY A 1 85 ? 5.947 27.571 67.897 1.00 27.54 82 GLY A O 1
ATOM 649 N N . LYS A 1 86 ? 5.371 28.704 66.035 1.00 23.88 83 LYS A N 1
ATOM 650 C CA . LYS A 1 86 ? 4.118 27.987 65.833 1.00 24.10 83 LYS A CA 1
ATOM 651 C C . LYS A 1 86 ? 4.284 26.719 65.014 1.00 23.14 83 LYS A C 1
ATOM 652 O O . LYS A 1 86 ? 3.378 25.873 65.011 1.00 24.44 83 LYS A O 1
ATOM 658 N N . LEU A 1 87 ? 5.399 26.577 64.302 1.00 21.43 84 LEU A N 1
ATOM 659 C CA . LEU A 1 87 ? 5.697 25.339 63.604 1.00 21.63 84 LEU A CA 1
ATOM 660 C C . LEU A 1 87 ? 7.207 25.168 63.543 1.00 21.37 84 LEU A C 1
ATOM 661 O O . LEU A 1 87 ? 7.977 26.103 63.781 1.00 23.01 84 LEU A O 1
ATOM 666 N N . SER A 1 88 ? 7.617 23.957 63.201 1.00 21.88 85 SER A N 1
ATOM 667 C CA . SER A 1 88 ? 9.000 23.638 62.895 1.00 21.94 85 SER A CA 1
ATOM 668 C C . SER A 1 88 ? 9.032 22.923 61.556 1.00 20.97 85 SER A C 1
ATOM 669 O O . SER A 1 88 ? 8.174 22.079 61.280 1.00 20.35 85 SER A O 1
ATOM 672 N N . LEU A 1 89 ? 10.016 23.263 60.717 1.00 21.85 86 LEU A N 1
ATOM 673 C CA . LEU A 1 89 ? 10.032 22.694 59.372 1.00 20.29 86 LEU A CA 1
ATOM 674 C C . LEU A 1 89 ? 10.256 21.189 59.402 1.00 17.88 86 LEU A C 1
ATOM 675 O O . LEU A 1 89 ? 9.833 20.486 58.474 1.00 18.01 86 LEU A O 1
ATOM 680 N N . ALA A 1 90 ? 10.901 20.676 60.454 1.00 18.44 87 ALA A N 1
ATOM 681 C CA . ALA A 1 90 ? 11.163 19.243 60.532 1.00 19.35 87 ALA A CA 1
ATOM 682 C C . ALA A 1 90 ? 9.978 18.449 61.065 1.00 21.79 87 ALA A C 1
ATOM 683 O O . ALA A 1 90 ? 10.037 17.212 61.053 1.00 22.79 87 ALA A O 1
ATOM 685 N N . ASP A 1 91 ? 8.914 19.116 61.512 1.00 19.66 88 ASP A N 1
ATOM 686 C CA . ASP A 1 91 ? 7.747 18.415 62.040 1.00 21.22 88 ASP A CA 1
ATOM 687 C C . ASP A 1 91 ? 7.015 17.660 60.938 1.00 20.56 88 ASP A C 1
ATOM 688 O O . ASP A 1 91 ? 7.022 18.058 59.772 1.00 20.76 88 ASP A O 1
ATOM 693 N N . LYS A 1 92 ? 6.339 16.582 61.330 1.00 20.76 89 LYS A N 1
ATOM 694 C CA . LYS A 1 92 ? 5.507 15.837 60.395 1.00 21.43 89 LYS A CA 1
ATOM 695 C C . LYS A 1 92 ? 4.226 16.608 60.105 1.00 21.33 89 LYS A C 1
ATOM 696 O O . LYS A 1 92 ? 3.676 17.280 60.982 1.00 21.72 89 LYS A O 1
ATOM 702 N N . ALA A 1 93 ? 3.751 16.501 58.860 1.00 21.45 90 ALA A N 1
ATOM 703 C CA . ALA A 1 93 ? 2.616 17.312 58.413 1.00 20.47 90 ALA A CA 1
ATOM 704 C C . ALA A 1 93 ? 1.358 17.043 59.232 1.00 21.60 90 ALA A C 1
ATOM 705 O O . ALA A 1 93 ? 0.607 17.975 59.546 1.00 24.00 90 ALA A O 1
ATOM 707 N N . SER A 1 94 ? 1.108 15.777 59.594 1.00 21.87 91 SER A N 1
ATOM 708 C CA . SER A 1 94 ? -0.136 15.430 60.277 1.00 23.31 91 SER A CA 1
ATOM 709 C C . SER A 1 94 ? -0.234 16.051 61.661 1.00 25.86 91 SER A C 1
ATOM 710 O O . SER A 1 94 ? -1.328 16.094 62.229 1.00 27.61 91 SER A O 1
ATOM 713 N N A ARG A 1 95 ? 0.880 16.527 62.219 0.58 25.58 92 ARG A N 1
ATOM 714 N N B ARG A 1 95 ? 0.879 16.535 62.210 0.42 26.09 92 ARG A N 1
ATOM 715 C CA A ARG A 1 95 ? 0.829 17.235 63.492 0.58 24.96 92 ARG A CA 1
ATOM 716 C CA B ARG A 1 95 ? 0.843 17.241 63.483 0.42 26.15 92 ARG A CA 1
ATOM 717 C C A ARG A 1 95 ? -0.065 18.469 63.421 0.58 24.77 92 ARG A C 1
ATOM 718 C C B ARG A 1 95 ? -0.028 18.490 63.422 0.42 25.34 92 ARG A C 1
ATOM 719 O O A ARG A 1 95 ? -0.617 18.885 64.451 0.58 25.20 92 ARG A O 1
ATOM 720 O O B ARG A 1 95 ? -0.518 18.947 64.464 0.42 26.11 92 ARG A O 1
ATOM 735 N N . TYR A 1 96 ? -0.257 19.031 62.225 1.00 22.83 93 TYR A N 1
ATOM 736 C CA . TYR A 1 96 ? -0.947 20.300 62.047 1.00 23.60 93 TYR A CA 1
ATOM 737 C C . TYR A 1 96 ? -2.358 20.149 61.497 1.00 24.93 93 TYR A C 1
ATOM 738 O O . TYR A 1 96 ? -3.066 21.158 61.354 1.00 27.04 93 TYR A O 1
ATOM 747 N N . GLN A 1 97 ? -2.786 18.928 61.203 1.00 25.89 94 GLN A N 1
ATOM 748 C CA . GLN A 1 97 ? -4.146 18.662 60.732 1.00 29.58 94 GLN A CA 1
ATOM 749 C C . GLN A 1 97 ? -4.514 17.267 61.205 1.00 29.80 94 GLN A C 1
ATOM 750 O O . GLN A 1 97 ? -4.059 16.269 60.625 1.00 29.25 94 GLN A O 1
ATOM 756 N N . PRO A 1 98 ? -5.325 17.151 62.268 1.00 29.54 95 PRO A N 1
ATOM 757 C CA . PRO A 1 98 ? -5.686 15.816 62.781 1.00 30.38 95 PRO A CA 1
ATOM 758 C C . PRO A 1 98 ? -6.269 14.895 61.731 1.00 29.25 95 PRO A C 1
ATOM 759 O O . PRO A 1 98 ? -6.014 13.685 61.762 1.00 28.49 95 PRO A O 1
ATOM 763 N N . GLU A 1 99 ? -7.037 15.439 60.787 1.00 29.73 96 GLU A N 1
ATOM 764 C CA . GLU A 1 99 ? -7.650 14.596 59.770 1.00 29.63 96 GLU A CA 1
ATOM 765 C C . GLU A 1 99 ? -6.604 13.899 58.904 1.00 29.53 96 GLU A C 1
ATOM 766 O O . GLU A 1 99 ? -6.919 12.892 58.262 1.00 29.52 96 GLU A O 1
ATOM 772 N N . LEU A 1 100 ? -5.359 14.394 58.892 1.00 28.10 97 LEU A N 1
ATOM 773 C CA . LEU A 1 100 ? -4.286 13.723 58.170 1.00 25.96 97 LEU A CA 1
ATOM 774 C C . LEU A 1 100 ? -3.625 12.614 58.972 1.00 27.73 97 LEU A C 1
ATOM 775 O O . LEU A 1 100 ? -2.834 11.856 58.401 1.00 27.43 97 LEU A O 1
ATOM 780 N N . LYS A 1 101 ? -3.914 12.502 60.267 1.00 30.03 98 LYS A N 1
ATOM 781 C CA . LYS A 1 101 ? -3.286 11.466 61.075 1.00 31.53 98 LYS A CA 1
ATOM 782 C C . LYS A 1 101 ? -3.755 10.092 60.618 1.00 31.19 98 LYS A C 1
ATOM 783 O O . LYS A 1 101 ? -4.941 9.880 60.350 1.00 32.13 98 LYS A O 1
ATOM 789 N N . GLY A 1 102 ? -2.809 9.158 60.520 1.00 32.53 99 GLY A N 1
ATOM 790 C CA . GLY A 1 102 ? -3.059 7.833 59.994 1.00 33.99 99 GLY A CA 1
ATOM 791 C C . GLY A 1 102 ? -2.666 7.649 58.543 1.00 35.96 99 GLY A C 1
ATOM 792 O O . GLY A 1 102 ? -2.678 6.515 58.051 1.00 40.50 99 GLY A O 1
ATOM 793 N N . SER A 1 103 ? -2.312 8.723 57.852 1.00 32.86 100 SER A N 1
ATOM 794 C CA . SER A 1 103 ? -1.928 8.681 56.452 1.00 31.89 100 SER A CA 1
ATOM 795 C C . SER A 1 103 ? -0.410 8.755 56.325 1.00 30.80 100 SER A C 1
ATOM 796 O O . SER A 1 103 ? 0.326 8.793 57.313 1.00 31.63 100 SER A O 1
ATOM 799 N N . VAL A 1 104 ? 0.061 8.802 55.076 1.00 31.18 101 VAL A N 1
ATOM 800 C CA . VAL A 1 104 ? 1.491 8.939 54.824 1.00 29.60 101 VAL A CA 1
ATOM 801 C C . VAL A 1 104 ? 2.017 10.267 55.347 1.00 27.09 101 VAL A C 1
ATOM 802 O O . VAL A 1 104 ? 3.224 10.428 55.541 1.00 27.51 101 VAL A O 1
ATOM 806 N N . PHE A 1 105 ? 1.138 11.226 55.610 1.00 25.06 102 PHE A N 1
ATOM 807 C CA . PHE A 1 105 ? 1.626 12.503 56.108 1.00 23.86 102 PHE A CA 1
ATOM 808 C C . PHE A 1 105 ? 2.016 12.466 57.584 1.00 25.96 102 PHE A C 1
ATOM 809 O O . PHE A 1 105 ? 2.506 13.482 58.100 1.00 25.98 102 PHE A O 1
ATOM 817 N N . ASP A 1 106 ? 1.853 11.315 58.255 1.00 28.22 103 ASP A N 1
ATOM 818 C CA . ASP A 1 106 ? 2.589 11.033 59.483 1.00 27.35 103 ASP A CA 1
ATOM 819 C C . ASP A 1 106 ? 4.089 10.912 59.246 1.00 24.24 103 ASP A C 1
ATOM 820 O O . ASP A 1 106 ? 4.855 10.944 60.213 1.00 27.81 103 ASP A O 1
ATOM 825 N N . ARG A 1 107 ? 4.528 10.753 57.995 1.00 25.91 104 ARG A N 1
ATOM 826 C CA . ARG A 1 107 ? 5.928 10.473 57.691 1.00 25.27 104 ARG A CA 1
ATOM 827 C C . ARG A 1 107 ? 6.539 11.487 56.736 1.00 25.88 104 ARG A C 1
ATOM 828 O O . ARG A 1 107 ? 7.671 11.287 56.282 1.00 29.51 104 ARG A O 1
ATOM 836 N N . VAL A 1 108 ? 5.824 12.559 56.415 1.00 23.18 105 VAL A N 1
ATOM 837 C CA . VAL A 1 108 ? 6.309 13.614 55.531 1.00 22.43 105 VAL A CA 1
ATOM 838 C C . VAL A 1 108 ? 6.431 14.887 56.354 1.00 21.56 105 VAL A C 1
ATOM 839 O O . VAL A 1 108 ? 5.529 15.217 57.137 1.00 22.57 105 VAL A O 1
ATOM 843 N N . SER A 1 109 ? 7.545 15.590 56.193 1.00 19.29 106 SER A N 1
ATOM 844 C CA . SER A 1 109 ? 7.808 16.798 56.961 1.00 20.52 106 SER A CA 1
ATOM 845 C C . SER A 1 109 ? 7.237 18.028 56.260 1.00 18.86 106 SER A C 1
ATOM 846 O O . SER A 1 109 ? 7.002 18.038 55.048 1.00 18.71 106 SER A O 1
ATOM 849 N N . LEU A 1 110 ? 7.040 19.091 57.043 1.00 16.85 107 LEU A N 1
ATOM 850 C CA . LEU A 1 110 ? 6.636 20.364 56.449 1.00 16.17 107 LEU A CA 1
ATOM 851 C C . LEU A 1 110 ? 7.659 20.850 55.426 1.00 16.24 107 LEU A C 1
ATOM 852 O O . LEU A 1 110 ? 7.284 21.377 54.373 1.00 16.57 107 LEU A O 1
ATOM 857 N N . LEU A 1 111 ? 8.950 20.671 55.717 1.00 16.80 108 LEU A N 1
ATOM 858 C CA . LEU A 1 111 ? 9.993 21.082 54.784 1.00 15.46 108 LEU A CA 1
ATOM 859 C C . LEU A 1 111 ? 9.849 20.368 53.449 1.00 16.48 108 LEU A C 1
ATOM 860 O O . LEU A 1 111 ? 9.997 20.984 52.381 1.00 17.13 108 LEU A O 1
ATOM 865 N N . GLN A 1 112 ? 9.545 19.071 53.488 1.00 15.62 109 GLN A N 1
ATOM 866 C CA . GLN A 1 112 ? 9.364 18.326 52.248 1.00 15.61 109 GLN A CA 1
ATOM 867 C C . GLN A 1 112 ? 8.163 18.847 51.468 1.00 15.77 109 GLN A C 1
ATOM 868 O O . GLN A 1 112 ? 8.225 18.979 50.240 1.00 17.60 109 GLN A O 1
ATOM 874 N N . LEU A 1 113 ? 7.060 19.159 52.158 1.00 16.16 110 LEU A N 1
ATOM 875 C CA . LEU A 1 113 ? 5.911 19.733 51.457 1.00 16.88 110 LEU A CA 1
ATOM 876 C C . LEU A 1 113 ? 6.277 21.062 50.815 1.00 16.60 110 LEU A C 1
ATOM 877 O O . LEU A 1 113 ? 5.956 21.313 49.645 1.00 17.58 110 LEU A O 1
ATOM 882 N N . ALA A 1 114 ? 6.935 21.938 51.584 1.00 15.55 111 ALA A N 1
ATOM 883 C CA . ALA A 1 114 ? 7.256 23.274 51.099 1.00 15.76 111 ALA A CA 1
ATOM 884 C C . ALA A 1 114 ? 8.160 23.229 49.875 1.00 16.33 111 ALA A C 1
ATOM 885 O O . ALA A 1 114 ? 8.076 24.114 49.014 1.00 18.02 111 ALA A O 1
ATOM 887 N N . THR A 1 115 ? 9.025 22.211 49.780 1.00 15.20 112 THR A N 1
ATOM 888 C CA . THR A 1 115 ? 10.037 22.130 48.730 1.00 14.79 112 THR A CA 1
ATOM 889 C C . THR A 1 115 ? 9.741 21.032 47.716 1.00 16.23 112 THR A C 1
ATOM 890 O O . THR A 1 115 ? 10.648 20.597 46.993 1.00 16.20 112 THR A O 1
ATOM 894 N N . TYR A 1 116 ? 8.483 20.594 47.634 1.00 15.68 113 TYR A N 1
ATOM 895 C CA . TYR A 1 116 ? 8.007 19.700 46.571 1.00 15.60 113 TYR A CA 1
ATOM 896 C C . TYR A 1 116 ? 8.707 18.349 46.604 1.00 16.68 113 TYR A C 1
ATOM 897 O O . TYR A 1 116 ? 8.899 17.723 45.559 1.00 16.94 113 TYR A O 1
ATOM 906 N N . SER A 1 117 ? 9.115 17.890 47.787 1.00 15.63 114 SER A N 1
ATOM 907 C CA . SER A 1 117 ? 9.955 16.701 47.882 1.00 18.87 114 SER A CA 1
ATOM 908 C C . SER A 1 117 ? 9.340 15.625 48.771 1.00 18.10 114 SER A C 1
ATOM 909 O O . SER A 1 117 ? 10.064 14.774 49.293 1.00 19.89 114 SER A O 1
ATOM 912 N N . ALA A 1 118 ? 8.011 15.629 48.931 1.00 17.03 115 ALA A N 1
ATOM 913 C CA . ALA A 1 118 ? 7.338 14.651 49.789 1.00 18.06 115 ALA A CA 1
ATOM 914 C C . ALA A 1 118 ? 7.316 13.247 49.198 1.00 20.40 115 ALA A C 1
ATOM 915 O O . ALA A 1 118 ? 7.073 12.286 49.937 1.00 24.20 115 ALA A O 1
ATOM 917 N N . GLY A 1 119 ? 7.542 13.097 47.896 1.00 19.81 116 GLY A N 1
ATOM 918 C CA . GLY A 1 119 ? 7.563 11.761 47.318 1.00 22.53 116 GLY A CA 1
ATOM 919 C C . GLY A 1 119 ? 6.736 11.598 46.058 1.00 22.50 116 GLY A C 1
ATOM 920 O O . GLY A 1 119 ? 6.257 10.500 45.764 1.00 23.19 116 GLY A O 1
ATOM 921 N N . GLY A 1 120 ? 6.551 12.674 45.307 1.00 21.61 117 GLY A N 1
ATOM 922 C CA . GLY A 1 120 ? 5.894 12.609 44.025 1.00 21.84 117 GLY A CA 1
ATOM 923 C C . GLY A 1 120 ? 4.479 13.158 43.953 1.00 21.24 117 GLY A C 1
ATOM 924 O O . GLY A 1 120 ? 3.751 12.810 43.005 1.00 24.09 117 GLY A O 1
ATOM 925 N N . LEU A 1 121 ? 4.072 14.000 44.898 1.00 20.93 118 LEU A N 1
ATOM 926 C CA . LEU A 1 121 ? 2.819 14.716 44.735 1.00 19.26 118 LEU A CA 1
ATOM 927 C C . LEU A 1 121 ? 2.829 15.419 43.381 1.00 20.27 118 LEU A C 1
ATOM 928 O O . LEU A 1 121 ? 3.867 15.962 42.972 1.00 19.98 118 LEU A O 1
ATOM 933 N N . PRO A 1 122 ? 1.727 15.389 42.646 1.00 20.49 119 PRO A N 1
ATOM 934 C CA . PRO A 1 122 ? 1.750 15.809 41.245 1.00 21.65 119 PRO A CA 1
ATOM 935 C C . PRO A 1 122 ? 1.683 17.320 41.096 1.00 19.31 119 PRO A C 1
ATOM 936 O O . PRO A 1 122 ? 1.464 18.068 42.048 1.00 20.91 119 PRO A O 1
ATOM 940 N N . LEU A 1 123 ? 1.879 17.751 39.853 1.00 20.09 120 LEU A N 1
ATOM 941 C CA . LEU A 1 123 ? 1.840 19.170 39.525 1.00 18.33 120 LEU A CA 1
ATOM 942 C C . LEU A 1 123 ? 0.543 19.818 39.986 1.00 19.56 120 LEU A C 1
ATOM 943 O O . LEU A 1 123 ? 0.563 20.880 40.613 1.00 19.92 120 LEU A O 1
ATOM 948 N N . GLN A 1 124 ? -0.597 19.183 39.693 1.00 21.40 121 GLN A N 1
ATOM 949 C CA . GLN A 1 124 ? -1.913 19.694 40.051 1.00 23.79 121 GLN A CA 1
ATOM 950 C C . GLN A 1 124 ? -2.725 18.595 40.723 1.00 25.77 121 GLN A C 1
ATOM 951 O O . GLN A 1 124 ? -2.444 17.404 40.566 1.00 26.35 121 GLN A O 1
ATOM 957 N N . PHE A 1 125 ? -3.737 19.007 41.485 1.00 26.13 122 PHE A N 1
ATOM 958 C CA . PHE A 1 125 ? -4.684 18.042 42.023 1.00 28.99 122 PHE A CA 1
ATOM 959 C C . PHE A 1 125 ? -5.343 17.264 40.886 1.00 34.77 122 PHE A C 1
ATOM 960 O O . PHE A 1 125 ? -5.596 17.825 39.810 1.00 36.22 122 PHE A O 1
ATOM 968 N N . PRO A 1 126 ? -5.623 15.978 41.078 1.00 38.32 123 PRO A N 1
ATOM 969 C CA . PRO A 1 126 ? -6.542 15.283 40.171 1.00 41.41 123 PRO A CA 1
ATOM 970 C C . PRO A 1 126 ? -7.931 15.883 40.298 1.00 43.30 123 PRO A C 1
ATOM 971 O O . PRO A 1 126 ? -8.276 16.485 41.314 1.00 44.44 123 PRO A O 1
ATOM 975 N N . ASP A 1 127 ? -8.745 15.707 39.254 1.00 49.21 124 ASP A N 1
ATOM 976 C CA . ASP A 1 127 ? -10.044 16.372 39.252 1.00 52.83 124 ASP A CA 1
ATOM 977 C C . ASP A 1 127 ? -10.971 15.843 40.340 1.00 53.95 124 ASP A C 1
ATOM 978 O O . ASP A 1 127 ? -11.934 16.531 40.697 1.00 52.48 124 ASP A O 1
ATOM 983 N N . ALA A 1 128 ? -10.672 14.670 40.907 1.00 54.35 125 ALA A N 1
ATOM 984 C CA . ALA A 1 128 ? -11.433 14.111 42.018 1.00 53.84 125 ALA A CA 1
ATOM 985 C C . ALA A 1 128 ? -11.465 15.053 43.220 1.00 52.95 125 ALA A C 1
ATOM 986 O O . ALA A 1 128 ? -12.279 14.880 44.131 1.00 52.90 125 ALA A O 1
ATOM 988 N N . VAL A 1 129 ? -10.570 16.037 43.239 1.00 49.19 126 VAL A N 1
ATOM 989 C CA . VAL A 1 129 ? -10.452 16.996 44.329 1.00 44.69 126 VAL A CA 1
ATOM 990 C C . VAL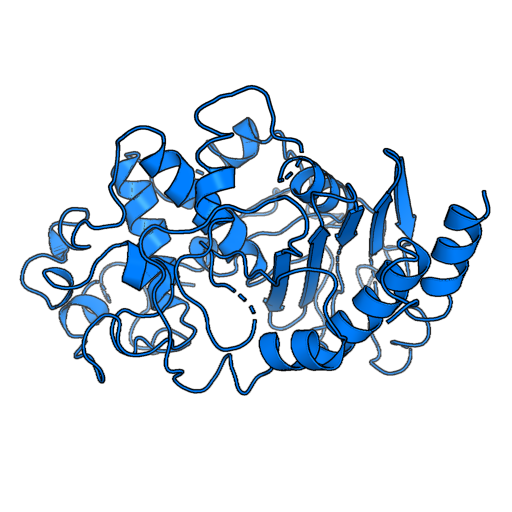 A 1 129 ? -11.225 18.251 43.942 1.00 44.86 126 VAL A C 1
ATOM 991 O O . VAL A 1 129 ? -10.750 19.064 43.144 1.00 44.51 126 VAL A O 1
ATOM 995 N N . ALA A 1 130 ? -12.397 18.434 44.546 1.00 46.27 127 ALA A N 1
ATOM 996 C CA . ALA A 1 130 ? -13.260 19.570 44.264 1.00 48.44 127 ALA A CA 1
ATOM 997 C C . ALA A 1 130 ? -13.524 20.451 45.476 1.00 47.95 127 ALA A C 1
ATOM 998 O O . ALA A 1 130 ? -14.139 21.512 45.322 1.00 49.87 127 ALA A O 1
ATOM 1000 N N . GLY A 1 131 ? -13.103 20.041 46.664 1.00 44.94 128 GLY A N 1
ATOM 1001 C CA . GLY A 1 131 ? -13.259 20.866 47.843 1.00 44.32 128 GLY A CA 1
ATOM 1002 C C . GLY A 1 131 ? -12.544 20.239 49.018 1.00 44.43 128 GLY A C 1
ATOM 1003 O O . GLY A 1 131 ? -11.766 19.298 48.861 1.00 42.82 128 GLY A O 1
ATOM 1004 N N . GLN A 1 132 ? -12.842 20.761 50.211 1.00 46.43 129 GLN A N 1
ATOM 1005 C CA . GLN A 1 132 ? -12.070 20.397 51.400 1.00 48.71 129 GLN A CA 1
ATOM 1006 C C . GLN A 1 132 ? -12.132 18.900 51.686 1.00 46.56 129 GLN A C 1
ATOM 1007 O O . GLN A 1 132 ? -11.106 18.275 51.983 1.00 45.96 129 GLN A O 1
ATOM 1013 N N . ALA A 1 133 ? -13.329 18.308 51.619 1.00 45.44 130 ALA A N 1
ATOM 1014 C CA . ALA A 1 133 ? -13.466 16.906 51.997 1.00 43.48 130 ALA A CA 1
ATOM 1015 C C . ALA A 1 133 ? -12.791 15.988 50.986 1.00 42.95 130 ALA A C 1
ATOM 1016 O O . ALA A 1 133 ? -12.105 15.036 51.372 1.00 43.20 130 ALA A O 1
ATOM 1018 N N . SER A 1 134 ? -12.976 16.249 49.689 1.00 40.51 131 SER A N 1
ATOM 1019 C CA . SER A 1 134 ? -12.278 15.453 48.686 1.00 39.44 131 SER A CA 1
ATOM 1020 C C . SER A 1 134 ? -10.779 15.725 48.705 1.00 37.16 131 SER A C 1
ATOM 1021 O O . SER A 1 134 ? -9.984 14.842 48.364 1.00 36.47 131 SER A O 1
ATOM 1032 N N . LEU A 1 136 ? -8.985 16.360 51.497 1.00 31.86 133 LEU A N 1
ATOM 1033 C CA . LEU A 1 136 ? -8.478 15.538 52.589 1.00 31.57 133 LEU A CA 1
ATOM 1034 C C . LEU A 1 136 ? -8.478 14.061 52.212 1.00 33.63 133 LEU A C 1
ATOM 1035 O O . LEU A 1 136 ? -7.521 13.337 52.514 1.00 34.31 133 LEU A O 1
ATOM 1040 N N . ALA A 1 137 ? -9.533 13.597 51.535 1.00 34.53 134 ALA A N 1
ATOM 1041 C CA . ALA A 1 137 ? -9.578 12.196 51.125 1.00 34.59 134 ALA A CA 1
ATOM 1042 C C . ALA A 1 137 ? -8.456 11.883 50.146 1.00 35.59 134 ALA A C 1
ATOM 1043 O O . ALA A 1 137 ? -7.858 10.801 50.191 1.00 38.12 134 ALA A O 1
ATOM 1045 N N . TYR A 1 138 ? -8.140 12.832 49.266 1.00 33.88 135 TYR A N 1
ATOM 1046 C CA . TYR A 1 138 ? -7.043 12.631 48.330 1.00 33.22 135 TYR A CA 1
ATOM 1047 C C . TYR A 1 138 ? -5.719 12.478 49.066 1.00 31.96 135 TYR A C 1
ATOM 1048 O O . TYR A 1 138 ? -4.960 11.532 48.817 1.00 34.75 135 TYR A O 1
ATOM 1057 N N . TYR A 1 139 ? -5.418 13.410 49.974 1.00 28.16 136 TYR A N 1
ATOM 1058 C CA . TYR A 1 139 ? -4.170 13.316 50.723 1.00 26.97 136 TYR A CA 1
ATOM 1059 C C . TYR A 1 139 ? -4.128 12.041 51.554 1.00 29.81 136 TYR A C 1
ATOM 1060 O O . TYR A 1 139 ? -3.089 11.373 51.628 1.00 31.44 136 TYR A O 1
ATOM 1069 N N . ARG A 1 140 ? -5.251 11.682 52.184 1.00 29.72 137 ARG A N 1
ATOM 1070 C CA . ARG A 1 140 ? -5.269 10.488 53.023 1.00 32.01 137 ARG A CA 1
ATOM 1071 C C . ARG A 1 140 ? -5.009 9.229 52.209 1.00 36.19 137 ARG A C 1
ATOM 1072 O O . ARG A 1 140 ? -4.398 8.276 52.716 1.00 38.92 137 ARG A O 1
ATOM 1080 N N . GLY A 1 141 ? -5.445 9.209 50.950 1.00 36.11 138 GLY A N 1
ATOM 1081 C CA . GLY A 1 141 ? -5.262 8.062 50.094 1.00 37.29 138 GLY A CA 1
ATOM 1082 C C . GLY A 1 141 ? -4.036 8.089 49.215 1.00 36.66 138 GLY A C 1
ATOM 1083 O O . GLY A 1 141 ? -3.782 7.106 48.513 1.00 37.05 138 GLY A O 1
ATOM 1084 N N . TRP A 1 142 ? -3.265 9.176 49.235 1.00 35.57 139 TRP A N 1
ATOM 1085 C CA . TRP A 1 142 ? -2.114 9.305 48.348 1.00 34.18 139 TRP A CA 1
ATOM 1086 C C . TRP A 1 142 ? -1.017 8.315 48.725 1.00 37.81 139 TRP A C 1
ATOM 1087 O O . TRP A 1 142 ? -0.714 8.114 49.905 1.00 38.07 139 TRP A O 1
ATOM 1098 N N . LYS A 1 143 ? -0.420 7.697 47.707 1.00 39.05 140 LYS A N 1
ATOM 1099 C CA . LYS A 1 143 ? 0.675 6.752 47.887 1.00 41.72 140 LYS A CA 1
ATOM 1100 C C . LYS A 1 143 ? 1.910 7.281 47.170 1.00 38.75 140 LYS A C 1
ATOM 1101 O O . LYS A 1 143 ? 1.867 7.492 45.945 1.00 37.67 140 LYS A O 1
ATOM 1107 N N . PRO A 1 144 ? 3.014 7.516 47.873 1.00 36.16 141 PRO A N 1
ATOM 1108 C CA . PRO A 1 144 ? 4.177 8.138 47.231 1.00 33.78 141 PRO A CA 1
ATOM 1109 C C . PRO A 1 144 ? 4.833 7.231 46.202 1.00 30.81 141 PRO A C 1
ATOM 1110 O O . PRO A 1 144 ? 4.797 6.001 46.303 1.00 32.02 141 PRO A O 1
ATOM 1114 N N . ASP A 1 145 ? 5.430 7.867 45.193 1.00 29.42 142 ASP A N 1
ATOM 1115 C CA . ASP A 1 145 ? 6.260 7.173 44.215 1.00 32.13 142 ASP A CA 1
ATOM 1116 C C . ASP A 1 145 ? 7.713 7.075 44.646 1.00 30.85 142 ASP A C 1
ATOM 1117 O O . ASP A 1 145 ? 8.433 6.196 44.160 1.00 31.66 142 ASP A O 1
ATOM 1122 N N . TYR A 1 146 ? 8.157 7.968 45.524 1.00 29.56 143 TYR A N 1
ATOM 1123 C CA . TYR A 1 146 ? 9.528 8.026 46.000 1.00 29.06 143 TYR A CA 1
ATOM 1124 C C . TYR A 1 146 ? 9.496 8.200 47.507 1.00 25.73 143 TYR A C 1
ATOM 1125 O O . TYR A 1 146 ? 8.519 8.702 48.064 1.00 25.89 143 TYR A O 1
ATOM 1134 N N . ALA A 1 147 ? 10.579 7.792 48.162 1.00 25.36 144 ALA A N 1
ATOM 1135 C CA . ALA A 1 147 ? 10.699 8.028 49.591 1.00 25.78 144 ALA A CA 1
ATOM 1136 C C . ALA A 1 147 ? 10.773 9.532 49.865 1.00 24.58 144 ALA A C 1
ATOM 1137 O O . ALA A 1 147 ? 11.247 10.303 49.020 1.00 23.52 144 ALA A O 1
ATOM 1139 N N . PRO A 1 148 ? 10.316 9.977 51.036 1.00 27.17 145 PRO A N 1
ATOM 1140 C CA . PRO A 1 148 ? 10.358 11.413 51.346 1.00 25.68 145 PRO A CA 1
ATOM 1141 C C . PRO A 1 148 ? 11.768 11.970 51.219 1.00 24.59 145 PRO A C 1
ATOM 1142 O O . PRO A 1 148 ? 12.740 11.361 51.668 1.00 27.43 145 PRO A O 1
ATOM 1146 N N . GLY A 1 149 ? 11.873 13.132 50.574 1.00 20.79 146 GLY A N 1
ATOM 1147 C CA . GLY A 1 149 ? 13.146 13.793 50.413 1.00 20.75 146 GLY A CA 1
ATOM 1148 C C . GLY A 1 149 ? 13.994 13.318 49.256 1.00 21.18 146 GLY A C 1
ATOM 1149 O O . GLY A 1 149 ? 15.034 13.928 48.992 1.00 21.24 146 GLY A O 1
ATOM 1150 N N . GLU A 1 150 ? 13.587 12.263 48.542 1.00 20.65 147 GLU A N 1
ATOM 1151 C CA . GLU A 1 150 ? 14.441 11.714 47.494 1.00 21.96 147 GLU A CA 1
ATOM 1152 C C . GLU A 1 150 ? 14.343 12.452 46.161 1.00 21.12 147 GLU A C 1
ATOM 1153 O O . GLU A 1 150 ? 15.320 12.455 45.402 1.00 24.07 147 GLU A O 1
ATOM 1159 N N . ARG A 1 151 ? 13.197 13.051 45.833 1.00 18.58 148 ARG A N 1
ATOM 1160 C CA . ARG A 1 151 ? 13.027 13.706 44.541 1.00 18.82 148 ARG A CA 1
ATOM 1161 C C . ARG A 1 151 ? 12.216 14.978 44.697 1.00 17.71 148 ARG A C 1
ATOM 1162 O O . ARG A 1 151 ? 11.234 15.003 45.444 1.00 19.01 148 ARG A O 1
ATOM 1170 N N . ARG A 1 152 ? 12.611 16.013 43.958 1.00 16.77 149 ARG A N 1
ATOM 1171 C CA . ARG A 1 152 ? 11.808 17.217 43.799 1.00 16.94 149 ARG A CA 1
ATOM 1172 C C . ARG A 1 152 ? 10.899 17.063 42.590 1.00 15.92 149 ARG A C 1
ATOM 1173 O O . ARG A 1 152 ? 11.379 16.814 41.476 1.00 19.16 149 ARG A O 1
ATOM 1181 N N . LEU A 1 153 ? 9.593 17.222 42.799 1.00 15.59 150 LEU A N 1
ATOM 1182 C CA . LEU A 1 153 ? 8.633 17.299 41.695 1.00 16.74 150 LEU A CA 1
ATOM 1183 C C . LEU A 1 153 ? 7.743 18.503 41.965 1.00 16.76 150 LEU A C 1
ATOM 1184 O O . LEU A 1 153 ? 6.915 18.469 42.883 1.00 18.01 150 LEU A O 1
ATOM 1189 N N . TYR A 1 154 ? 7.945 19.571 41.191 1.00 16.38 151 TYR A N 1
ATOM 1190 C CA . TYR A 1 154 ? 7.217 20.821 41.389 1.00 16.31 151 TYR A CA 1
ATOM 1191 C C . TYR A 1 154 ? 5.728 20.542 41.463 1.00 16.46 151 TYR A C 1
ATOM 1192 O O . TYR A 1 154 ? 5.173 19.874 40.585 1.00 18.10 151 TYR A O 1
ATOM 1201 N N . SER A 1 155 ? 5.078 21.048 42.513 1.00 17.43 152 SER A N 1
ATOM 1202 C CA . SER A 1 155 ? 3.756 20.540 42.869 1.00 17.06 152 SER A CA 1
ATOM 1203 C C . SER A 1 155 ? 2.943 21.586 43.615 1.00 16.22 152 SER A C 1
ATOM 1204 O O . SER A 1 155 ? 3.345 22.046 44.692 1.00 17.64 152 SER A O 1
ATOM 1207 N N . ASN A 1 156 ? 1.771 21.917 43.060 1.00 15.89 153 ASN A N 1
ATOM 1208 C CA . ASN A 1 156 ? 0.829 22.762 43.791 1.00 15.35 153 ASN A CA 1
ATOM 1209 C C . ASN A 1 156 ? 0.224 22.063 45.004 1.00 17.62 153 ASN A C 1
ATOM 1210 O O . ASN A 1 156 ? 0.153 22.694 46.074 1.00 17.38 153 ASN A O 1
ATOM 1215 N N . PRO A 1 157 ? -0.254 20.808 44.921 1.00 18.08 154 PRO A N 1
ATOM 1216 C CA . PRO A 1 157 ? -0.714 20.133 46.153 1.00 20.08 154 PRO A CA 1
ATOM 1217 C C . PRO A 1 157 ? 0.332 20.115 47.263 1.00 18.63 154 PRO A C 1
ATOM 1218 O O . PRO A 1 157 ? -0.024 20.163 48.453 1.00 20.16 154 PRO A O 1
ATOM 1222 N N . SER A 1 158 ? 1.617 20.064 46.913 1.00 17.44 155 SER A N 1
ATOM 1223 C CA . SER A 1 158 ? 2.662 19.981 47.934 1.00 16.59 155 SER A CA 1
ATOM 1224 C C . SER A 1 158 ? 2.814 21.300 48.692 1.00 15.29 155 SER A C 1
ATOM 1225 O O . SER A 1 158 ? 2.597 21.361 49.910 1.00 16.70 155 SER A O 1
ATOM 1228 N N . ILE A 1 159 ? 3.216 22.367 47.997 1.00 15.50 156 ILE A N 1
ATOM 1229 C CA . ILE A 1 159 ? 3.384 23.643 48.692 1.00 15.51 156 ILE A CA 1
ATOM 1230 C C . ILE A 1 159 ? 2.033 24.214 49.126 1.00 17.11 156 ILE A C 1
ATOM 1231 O O . ILE A 1 159 ? 1.954 24.954 50.112 1.00 17.13 156 ILE A O 1
ATOM 1236 N N . GLY A 1 160 ? 0.952 23.863 48.428 1.00 16.63 157 GLY A N 1
ATOM 1237 C CA . GLY A 1 160 ? -0.364 24.271 48.883 1.00 16.77 157 GLY A CA 1
ATOM 1238 C C . GLY A 1 160 ? -0.691 23.719 50.255 1.00 17.88 157 GLY A C 1
ATOM 1239 O O . GLY A 1 160 ? -1.162 24.444 51.138 1.00 19.42 157 GLY A O 1
ATOM 1240 N N . LEU A 1 161 ? -0.434 22.423 50.462 1.00 17.46 158 LEU A N 1
ATOM 1241 C CA . LEU A 1 161 ? -0.664 21.851 51.785 1.00 17.64 158 LEU A CA 1
ATOM 1242 C C . LEU A 1 161 ? 0.236 22.505 52.827 1.00 17.34 158 LEU A C 1
ATOM 1243 O O . LEU A 1 161 ? -0.204 22.779 53.951 1.00 17.92 158 LEU A O 1
ATOM 1248 N N . PHE A 1 162 ? 1.497 22.770 52.475 1.00 16.57 159 PHE A N 1
ATOM 1249 C CA . PHE A 1 162 ? 2.381 23.495 53.385 1.00 15.30 159 PHE A CA 1
ATOM 1250 C C . PHE A 1 162 ? 1.760 24.814 53.833 1.00 17.12 159 PHE A C 1
ATOM 1251 O O . PHE A 1 162 ? 1.739 25.131 55.028 1.00 18.35 159 PHE A O 1
ATOM 1259 N N . GLY A 1 163 ? 1.250 25.602 52.886 1.00 17.33 160 GLY A N 1
ATOM 1260 C CA . GLY A 1 163 ? 0.681 26.889 53.257 1.00 17.07 160 GLY A CA 1
ATOM 1261 C C . GLY A 1 163 ? -0.578 26.750 54.091 1.00 16.38 160 GLY A C 1
ATOM 1262 O O . GLY A 1 163 ? -0.809 27.523 55.029 1.00 17.51 160 GLY A O 1
ATOM 1263 N N . HIS A 1 164 ? -1.406 25.764 53.757 1.00 17.98 161 HIS A N 1
ATOM 1264 C CA . HIS A 1 164 ? -2.602 25.464 54.540 1.00 19.02 161 HIS A CA 1
ATOM 1265 C C . HIS A 1 164 ? -2.249 25.106 55.981 1.00 20.69 161 HIS A C 1
ATOM 1266 O O . HIS A 1 164 ? -2.886 25.584 56.931 1.00 20.23 161 HIS A O 1
ATOM 1273 N N . LEU A 1 165 ? -1.235 24.259 56.165 1.00 18.29 162 LEU A N 1
ATOM 1274 C CA . LEU A 1 165 ? -0.845 23.861 57.517 1.00 19.08 162 LEU A CA 1
ATOM 1275 C C . LEU A 1 165 ? -0.180 25.008 58.269 1.00 19.29 162 LEU A C 1
ATOM 1276 O O . LEU A 1 165 ? -0.359 25.143 59.486 1.00 19.46 162 LEU A O 1
ATOM 1281 N N . ALA A 1 166 ? 0.607 25.834 57.569 1.00 18.72 163 ALA A N 1
ATOM 1282 C CA . ALA A 1 166 ? 1.191 27.006 58.213 1.00 18.76 163 ALA A CA 1
ATOM 1283 C C . ALA A 1 166 ? 0.098 27.934 58.727 1.00 19.15 163 ALA A C 1
ATOM 1284 O O . ALA A 1 166 ? 0.180 28.455 59.850 1.00 19.85 163 ALA A O 1
ATOM 1286 N N . ALA A 1 167 ? -0.947 28.141 57.923 1.00 18.91 164 ALA A N 1
ATOM 1287 C CA . ALA A 1 167 ? -2.064 28.960 58.376 1.00 18.50 164 ALA A CA 1
ATOM 1288 C C . ALA A 1 167 ? -2.759 28.331 59.579 1.00 20.88 164 ALA A C 1
ATOM 1289 O O . ALA A 1 167 ? -3.101 29.031 60.539 1.00 22.52 164 ALA A O 1
ATOM 1291 N N . ARG A 1 168 ? -2.971 27.008 59.551 1.00 22.56 165 ARG A N 1
ATOM 1292 C CA . ARG A 1 168 ? -3.573 26.339 60.703 1.00 23.81 165 ARG A CA 1
ATOM 1293 C C . ARG A 1 168 ? -2.735 26.544 61.958 1.00 22.56 165 ARG A C 1
ATOM 1294 O O . ARG A 1 168 ? -3.282 26.767 63.050 1.00 25.31 165 ARG A O 1
ATOM 1302 N N . SER A 1 169 ? -1.406 26.475 61.823 1.00 22.17 166 SER A N 1
ATOM 1303 C CA . SER A 1 169 ? -0.538 26.673 62.982 1.00 21.72 166 SER A CA 1
ATOM 1304 C C . SER A 1 169 ? -0.688 28.074 63.554 1.00 23.35 166 SER A C 1
ATOM 1305 O O . SER A 1 169 ? -0.440 28.286 64.747 1.00 27.23 166 SER A O 1
ATOM 1308 N N . LEU A 1 170 ? -1.083 29.035 62.720 1.00 22.81 167 LEU A N 1
ATOM 1309 C CA . LEU A 1 170 ? -1.350 30.403 63.148 1.00 23.77 167 LEU A CA 1
ATOM 1310 C C . LEU A 1 170 ? -2.784 30.601 63.625 1.00 27.51 167 LEU A C 1
ATOM 1311 O O . LEU A 1 170 ? -3.135 31.709 64.045 1.00 30.43 167 LEU A O 1
ATOM 1316 N N . GLY A 1 171 ? -3.618 29.566 63.546 1.00 28.28 168 GLY A N 1
ATOM 1317 C CA . GLY A 1 171 ? -4.984 29.642 64.026 1.00 28.49 168 GLY A CA 1
ATOM 1318 C C . GLY A 1 171 ? -5.967 30.321 63.096 1.00 29.59 168 GLY A C 1
ATOM 1319 O O . GLY A 1 171 ? -7.022 30.767 63.558 1.00 30.51 168 GLY A O 1
ATOM 1320 N N . GLN A 1 172 ? -5.667 30.402 61.801 1.00 29.58 169 GLN A N 1
ATOM 1321 C CA . GLN A 1 172 ? -6.475 31.150 60.844 1.00 31.44 169 GLN A CA 1
ATOM 1322 C C . GLN A 1 172 ? -6.596 30.398 59.528 1.00 28.94 169 GLN A C 1
ATOM 1323 O O . GLN A 1 172 ? -5.672 29.679 59.133 1.00 27.90 169 GLN A O 1
ATOM 1329 N N . PRO A 1 173 ? -7.703 30.587 58.804 1.00 26.80 170 PRO A N 1
ATOM 1330 C CA . PRO A 1 173 ? -7.736 30.186 57.390 1.00 25.86 170 PRO A CA 1
ATOM 1331 C C . PRO A 1 173 ? -6.644 30.912 56.618 1.00 25.40 170 PRO A C 1
ATOM 1332 O O . PRO A 1 173 ? -6.274 32.041 56.946 1.00 25.13 170 PRO A O 1
ATOM 1336 N N . PHE A 1 174 ? -6.122 30.251 55.580 1.00 23.36 171 PHE A N 1
ATOM 1337 C CA . PHE A 1 174 ? -5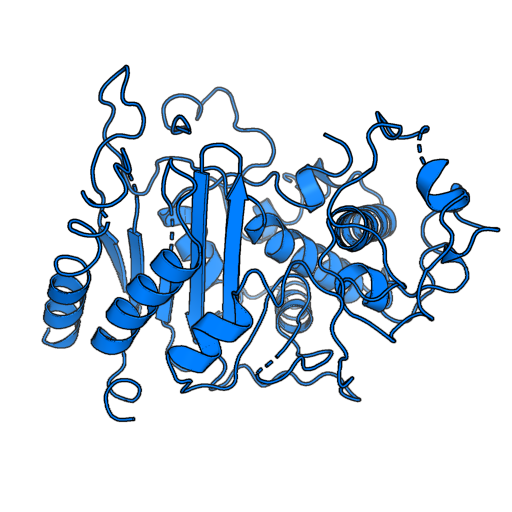.003 30.824 54.833 1.00 20.76 171 PHE A CA 1
ATOM 1338 C C . PHE A 1 174 ? -5.338 32.205 54.281 1.00 22.45 171 PHE A C 1
ATOM 1339 O O . PHE A 1 174 ? -4.532 33.135 54.392 1.00 22.00 171 PHE A O 1
ATOM 1347 N N . ASP A 1 175 ? -6.504 32.349 53.645 1.00 23.40 172 ASP A N 1
ATOM 1348 C CA . ASP A 1 175 ? -6.846 33.639 53.049 1.00 24.72 172 ASP A CA 1
ATOM 1349 C C . ASP A 1 175 ? -6.809 34.745 54.093 1.00 24.91 172 ASP A C 1
ATOM 1350 O O . ASP A 1 175 ? -6.382 35.868 53.806 1.00 24.29 172 ASP A O 1
ATOM 1355 N N . GLN A 1 176 ? -7.235 34.435 55.319 1.00 26.55 173 GLN A N 1
ATOM 1356 C CA . GLN A 1 176 ? -7.230 35.421 56.393 1.00 28.13 173 GLN A CA 1
ATOM 1357 C C . GLN A 1 176 ? -5.814 35.704 56.873 1.00 25.60 173 GLN A C 1
ATOM 1358 O O . GLN A 1 176 ? -5.439 36.862 57.093 1.00 24.67 173 GLN A O 1
ATOM 1364 N N . ALA A 1 177 ? -5.021 34.650 57.075 1.00 23.04 174 ALA A N 1
ATOM 1365 C CA . ALA A 1 177 ? -3.638 34.828 57.504 1.00 22.06 174 ALA A CA 1
ATOM 1366 C C . ALA A 1 177 ? -2.850 35.659 56.503 1.00 21.48 174 ALA A C 1
ATOM 1367 O O . ALA A 1 177 ? -1.974 36.441 56.890 1.00 23.87 174 ALA A O 1
ATOM 1377 N N A GLU A 1 179 ? -4.283 37.782 53.626 0.59 22.15 176 GLU A N 1
ATOM 1378 N N B GLU A 1 179 ? -4.278 37.785 53.620 0.41 24.12 176 GLU A N 1
ATOM 1379 C CA A GLU A 1 179 ? -4.864 39.077 53.275 0.59 24.79 176 GLU A CA 1
ATOM 1380 C CA B GLU A 1 179 ? -4.848 39.085 53.274 0.41 26.84 176 GLU A CA 1
ATOM 1381 C C A GLU A 1 179 ? -5.065 39.965 54.493 0.59 26.29 176 GLU A C 1
ATOM 1382 C C B GLU A 1 179 ? -5.050 39.968 54.496 0.41 26.92 176 GLU A C 1
ATOM 1383 O O A GLU A 1 179 ? -5.020 41.196 54.377 0.59 28.34 176 GLU A O 1
ATOM 1384 O O B GLU A 1 179 ? -4.978 41.198 54.390 0.41 28.27 176 GLU A O 1
ATOM 1395 N N . ARG A 1 180 ? -5.314 39.369 55.653 1.00 24.68 177 ARG A N 1
ATOM 1396 C CA . ARG A 1 180 ? -5.610 40.118 56.862 1.00 26.08 177 ARG A CA 1
ATOM 1397 C C . ARG A 1 180 ? -4.511 39.981 57.902 1.00 26.64 177 ARG A C 1
ATOM 1398 O O . ARG A 1 180 ? -4.689 40.430 59.035 1.00 28.81 177 ARG A O 1
ATOM 1406 N N . GLY A 1 181 ? -3.384 39.371 57.545 1.00 25.25 178 GLY A N 1
ATOM 1407 C CA . GLY A 1 181 ? -2.264 39.244 58.456 1.00 23.91 178 GLY A CA 1
ATOM 1408 C C . GLY A 1 181 ? -0.942 39.660 57.845 1.00 23.78 178 GLY A C 1
ATOM 1409 O O . GLY A 1 181 ? -0.392 40.712 58.194 1.00 26.92 178 GLY A O 1
ATOM 1410 N N . LEU A 1 182 ? -0.435 38.858 56.907 1.00 22.65 179 LEU A N 1
ATOM 1411 C CA . LEU A 1 182 ? 0.921 39.061 56.410 1.00 19.08 179 LEU A CA 1
ATOM 1412 C C . LEU A 1 182 ? 1.010 40.255 55.467 1.00 22.70 179 LEU A C 1
ATOM 1413 O O . LEU A 1 182 ? 1.935 41.067 55.578 1.00 23.69 179 LEU A O 1
ATOM 1418 N N . LEU A 1 183 ? 0.083 40.367 54.513 1.00 20.88 180 LEU A N 1
ATOM 1419 C CA . LEU A 1 183 ? 0.138 41.505 53.598 1.00 23.40 180 LEU A CA 1
ATOM 1420 C C . LEU A 1 183 ? 0.003 42.840 54.325 1.00 25.03 180 LEU A C 1
ATOM 1421 O O . LEU A 1 183 ? 0.790 43.754 54.016 1.00 25.42 180 LEU A O 1
ATOM 1426 N N . PRO A 1 184 ? -0.908 43.022 55.296 1.00 26.85 181 PRO A N 1
ATOM 1427 C CA . PRO A 1 184 ? -0.877 44.279 56.063 1.00 29.12 181 PRO A CA 1
ATOM 1428 C C . PRO A 1 184 ? 0.430 44.488 56.809 1.00 31.35 181 PRO A C 1
ATOM 1429 O O . PRO A 1 184 ? 0.930 45.619 56.862 1.00 33.31 181 PRO A O 1
ATOM 1433 N N . LYS A 1 185 ? 1.016 43.429 57.377 1.00 31.48 182 LYS A N 1
ATOM 1434 C CA . LYS A 1 185 ? 2.295 43.595 58.060 1.00 34.53 182 LYS A CA 1
ATOM 1435 C C . LYS A 1 185 ? 3.392 44.009 57.089 1.00 33.51 182 LYS A C 1
ATOM 1436 O O . LYS A 1 185 ? 4.284 44.789 57.445 1.00 36.47 182 LYS A O 1
ATOM 1442 N N . LEU A 1 186 ? 3.344 43.506 55.854 1.00 31.01 183 LEU A N 1
ATOM 1443 C CA . LEU A 1 186 ? 4.323 43.916 54.857 1.00 30.30 183 LEU A CA 1
ATOM 1444 C C . LEU A 1 186 ? 4.058 45.315 54.318 1.00 30.80 183 LEU A C 1
ATOM 1445 O O . LEU A 1 186 ? 4.950 45.900 53.697 1.00 32.69 183 LEU A O 1
ATOM 1450 N N . GLY A 1 187 ? 2.865 45.865 54.536 1.00 29.35 184 GLY A N 1
ATOM 1451 C CA . GLY A 1 187 ? 2.559 47.176 54.000 1.00 28.79 184 GLY A CA 1
ATOM 1452 C C . GLY A 1 187 ? 2.153 47.170 52.547 1.00 26.33 184 GLY A C 1
ATOM 1453 O O . GLY A 1 187 ? 2.278 48.195 51.870 1.00 27.93 184 GLY A O 1
ATOM 1454 N N . LEU A 1 188 ? 1.662 46.044 52.045 1.00 23.08 185 LEU A N 1
ATOM 1455 C CA . LEU A 1 188 ? 1.287 45.901 50.641 1.00 22.38 185 LEU A CA 1
ATOM 1456 C C . LEU A 1 188 ? -0.216 46.114 50.545 1.00 24.58 185 LEU A C 1
ATOM 1457 O O . LEU A 1 188 ? -0.999 45.217 50.866 1.00 27.98 185 LEU A O 1
ATOM 1462 N N . SER A 1 189 ? -0.616 47.305 50.098 1.00 23.77 186 SER A N 1
ATOM 1463 C CA . SER A 1 189 ? -2.018 47.696 50.019 1.00 25.60 186 SER A CA 1
ATOM 1464 C C . SER A 1 189 ? -2.636 47.458 48.647 1.00 23.77 186 SER A C 1
ATOM 1465 O O . SER A 1 189 ? -3.830 47.728 48.465 1.00 25.35 186 SER A O 1
ATOM 1468 N N . HIS A 1 190 ? -1.865 46.965 47.682 1.00 20.96 187 HIS A N 1
ATOM 1469 C CA . HIS A 1 190 ? -2.365 46.699 46.338 1.00 20.18 187 HIS A CA 1
ATOM 1470 C C . HIS A 1 190 ? -1.967 45.307 45.897 1.00 21.24 187 HIS A C 1
ATOM 1471 O O . HIS A 1 190 ? -1.634 45.061 44.731 1.00 21.36 187 HIS A O 1
ATOM 1478 N N . THR A 1 191 ? -2.015 44.378 46.846 1.00 20.81 188 THR A N 1
ATOM 1479 C CA . THR A 1 191 ? -1.721 42.969 46.634 1.00 19.06 188 THR A CA 1
ATOM 1480 C C . THR A 1 191 ? -2.859 42.187 47.262 1.00 18.65 188 THR A C 1
ATOM 1481 O O . THR A 1 191 ? -3.218 42.447 48.417 1.00 21.64 188 THR A O 1
ATOM 1485 N N . PHE A 1 192 ? -3.443 41.250 46.508 1.00 16.89 189 PHE A N 1
ATOM 1486 C CA . PHE A 1 192 ? -4.735 40.676 46.883 1.00 18.06 189 PHE A CA 1
ATOM 1487 C C . PHE A 1 192 ? -4.832 39.198 46.525 1.00 21.22 189 PHE A C 1
ATOM 1488 O O . PHE A 1 192 ? -4.276 38.751 45.521 1.00 23.62 189 PHE A O 1
ATOM 1496 N N . ILE A 1 193 ? -5.585 38.450 47.343 1.00 21.50 190 ILE A N 1
ATOM 1497 C CA . ILE A 1 193 ? -6.107 37.159 46.895 1.00 20.76 190 ILE A CA 1
ATOM 1498 C C . ILE A 1 193 ? -7.398 37.350 46.106 1.00 25.38 190 ILE A C 1
ATOM 1499 O O . ILE A 1 193 ? -7.612 36.699 45.077 1.00 28.43 190 ILE A O 1
ATOM 1504 N N . HIS A 1 194 ? -8.280 38.226 46.585 1.00 24.62 191 HIS A N 1
ATOM 1505 C CA . HIS A 1 194 ? -9.505 38.614 45.896 1.00 2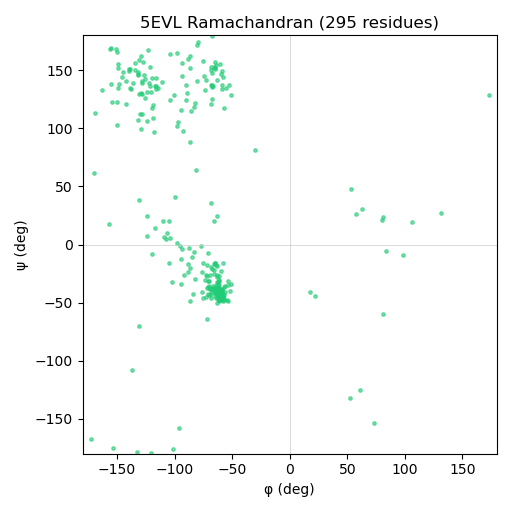8.87 191 HIS A CA 1
ATOM 1506 C C . HIS A 1 194 ? -9.437 40.110 45.648 1.00 29.08 191 HIS A C 1
ATOM 1507 O O . HIS A 1 194 ? -9.394 40.890 46.605 1.00 29.77 191 HIS A O 1
ATOM 1514 N N . VAL A 1 195 ? -9.427 40.508 44.377 1.00 27.16 192 VAL A N 1
ATOM 1515 C CA . VAL A 1 195 ? -9.347 41.922 44.019 1.00 25.20 192 VAL A CA 1
ATOM 1516 C C . VAL A 1 195 ? -10.644 42.612 44.432 1.00 25.71 192 VAL A C 1
ATOM 1517 O O . VAL A 1 195 ? -11.738 42.231 43.972 1.00 25.61 192 VAL A O 1
ATOM 1521 N N . PRO A 1 196 ? -10.573 43.619 45.297 1.00 24.85 193 PRO A N 1
ATOM 1522 C CA . PRO A 1 196 ? -11.796 44.277 45.760 1.00 26.58 193 PRO A CA 1
ATOM 1523 C C . PRO A 1 196 ? -12.456 45.064 44.642 1.00 24.39 193 PRO A C 1
ATOM 1524 O O . PRO A 1 196 ? -11.842 45.435 43.640 1.00 24.65 193 PRO A O 1
ATOM 1528 N N A GLU A 1 197 ? -13.742 45.316 44.866 0.51 27.84 194 GLU A N 1
ATOM 1529 N N B GLU A 1 197 ? -13.755 45.315 44.801 0.49 27.56 194 GLU A N 1
ATOM 1530 C CA A GLU A 1 197 ? -14.587 45.999 43.904 0.51 32.11 194 GLU A CA 1
ATOM 1531 C CA B GLU A 1 197 ? -14.476 46.016 43.745 0.49 31.44 194 GLU A CA 1
ATOM 1532 C C A GLU A 1 197 ? -14.015 47.362 43.517 0.51 32.14 194 GLU A C 1
ATOM 1533 C C B GLU A 1 197 ? -13.842 47.357 43.433 0.49 31.90 194 GLU A C 1
ATOM 1534 O O A GLU A 1 197 ? -14.116 47.771 42.356 0.51 33.20 194 GLU A O 1
ATOM 1535 O O B GLU A 1 197 ? -13.792 47.777 42.272 0.49 32.70 194 GLU A O 1
ATOM 1546 N N . ALA A 1 198 ? -13.365 48.054 44.460 1.00 31.87 195 ALA A N 1
ATOM 1547 C CA . ALA A 1 198 ? -12.827 49.387 44.228 1.00 32.80 195 ALA A CA 1
ATOM 1548 C C . ALA A 1 198 ? -11.601 49.377 43.326 1.00 31.34 195 ALA A C 1
ATOM 1549 O O . ALA A 1 198 ? -11.257 50.420 42.758 1.00 33.14 195 ALA A O 1
ATOM 1551 N N . GLU A 1 199 ? -10.929 48.233 43.183 1.00 28.06 196 GLU A N 1
ATOM 1552 C CA . GLU A 1 199 ? -9.756 48.127 42.325 1.00 28.78 196 GLU A CA 1
ATOM 1553 C C . GLU A 1 199 ? -10.022 47.344 41.046 1.00 28.39 196 GLU A C 1
ATOM 1554 O O . GLU A 1 199 ? -9.088 47.109 40.275 1.00 26.59 196 GLU A O 1
ATOM 1560 N N . GLN A 1 200 ? -11.268 46.934 40.790 1.00 29.60 197 GLN A N 1
ATOM 1561 C CA . GLN A 1 200 ? -11.533 46.141 39.596 1.00 30.92 197 GLN A CA 1
ATOM 1562 C C . GLN A 1 200 ? -11.236 46.927 38.326 1.00 31.40 197 GLN A C 1
ATOM 1563 O O . GLN A 1 200 ? -10.861 46.334 37.308 1.00 31.68 197 GLN A O 1
ATOM 1569 N N . SER A 1 201 ? -11.360 48.258 38.374 1.00 33.26 198 SER A N 1
ATOM 1570 C CA . SER A 1 201 ? -11.115 49.073 37.187 1.00 33.99 198 SER A CA 1
ATOM 1571 C C . SER A 1 201 ? -9.651 49.071 36.765 1.00 31.50 198 SER A C 1
ATOM 1572 O O . SER A 1 201 ? -9.351 49.400 35.611 1.00 34.28 198 SER A O 1
ATOM 1575 N N . ARG A 1 202 ? -8.731 48.711 37.655 1.00 26.59 199 ARG A N 1
ATOM 1576 C CA . ARG A 1 202 ? -7.323 48.646 37.286 1.00 25.95 199 ARG A CA 1
ATOM 1577 C C . ARG A 1 202 ? -6.831 47.211 37.151 1.00 23.22 199 ARG A C 1
ATOM 1578 O O . ARG A 1 202 ? -5.628 46.994 36.994 1.00 22.06 199 ARG A O 1
ATOM 1586 N N . TYR A 1 203 ? -7.742 46.237 37.169 1.00 22.00 200 TYR A N 1
ATOM 1587 C CA . TYR A 1 203 ? -7.406 44.819 37.068 1.00 19.93 200 TYR A CA 1
ATOM 1588 C C . TYR A 1 203 ? -7.292 44.452 35.588 1.00 19.59 200 TYR A C 1
ATOM 1589 O O . TYR A 1 203 ? -8.280 44.506 34.847 1.00 23.25 200 TYR A O 1
ATOM 1598 N N . ALA A 1 204 ? -6.087 44.087 35.154 1.00 18.42 201 ALA A N 1
ATOM 1599 C CA . ALA A 1 204 ? -5.868 43.740 33.755 1.00 18.91 201 ALA A CA 1
ATOM 1600 C C . ALA A 1 204 ? -6.664 42.497 33.368 1.00 19.26 201 ALA A C 1
ATOM 1601 O O . ALA A 1 204 ? -6.975 41.643 34.206 1.00 22.26 201 ALA A O 1
ATOM 1603 N N . TRP A 1 205 ? -6.976 42.394 32.076 1.00 19.72 202 TRP A N 1
ATOM 1604 C CA . TRP A 1 205 ? -7.590 41.196 31.515 1.00 20.52 202 TRP A CA 1
ATOM 1605 C C . TRP A 1 205 ? -6.500 40.286 30.967 1.00 21.01 202 TRP A C 1
ATOM 1606 O O . TRP A 1 205 ? -5.504 40.763 30.425 1.00 22.86 202 TRP A O 1
ATOM 1617 N N . GLY A 1 206 ? -6.703 38.963 31.091 1.00 18.50 203 GLY A N 1
ATOM 1618 C CA . GLY A 1 206 ? -5.749 38.011 30.554 1.00 21.70 203 GLY A CA 1
ATOM 1619 C C . GLY A 1 206 ? -6.092 37.542 29.147 1.00 21.70 203 GLY A C 1
ATOM 1620 O O . GLY A 1 206 ? -7.247 37.596 28.726 1.00 23.30 203 GLY A O 1
ATOM 1621 N N . TYR A 1 207 ? -5.069 37.082 28.418 1.00 21.96 204 TYR A N 1
ATOM 1622 C CA . TYR A 1 207 ? -5.230 36.700 27.016 1.00 23.37 204 TYR A CA 1
ATOM 1623 C C . TYR A 1 207 ? -4.483 35.413 26.711 1.00 28.57 204 TYR A C 1
ATOM 1624 O O . TYR A 1 207 ? -3.320 35.261 27.087 1.00 29.65 204 TYR A O 1
ATOM 1633 N N . ALA A 1 208 ? -5.155 34.499 26.017 1.00 32.90 205 ALA A N 1
ATOM 1634 C CA . ALA A 1 208 ? -4.555 33.224 25.641 1.00 38.91 205 ALA A CA 1
ATOM 1635 C C . ALA A 1 208 ? -4.890 32.867 24.197 1.00 43.76 205 ALA A C 1
ATOM 1636 O O . ALA A 1 208 ? -4.324 31.926 23.629 1.00 48.74 205 ALA A O 1
ATOM 1638 N N . GLY A 1 219 ? -11.003 25.602 42.742 1.00 47.89 216 GLY A N 1
ATOM 1639 C CA . GLY A 1 219 ? -9.670 26.143 42.940 1.00 43.83 216 GLY A CA 1
ATOM 1640 C C . GLY A 1 219 ? -9.092 25.797 44.303 1.00 40.41 216 GLY A C 1
ATOM 1641 O O . GLY A 1 219 ? -8.784 26.682 45.109 1.00 40.15 216 GLY A O 1
ATOM 1642 N N . VAL A 1 220 ? -8.940 24.495 44.553 1.00 37.53 217 VAL A N 1
ATOM 1643 C CA . VAL A 1 220 ? -8.519 24.015 45.864 1.00 33.82 217 VAL A CA 1
ATOM 1644 C C . VAL A 1 220 ? -7.080 24.442 46.134 1.00 31.68 217 VAL A C 1
ATOM 1645 O O . VAL A 1 220 ? -6.170 24.163 45.339 1.00 32.63 217 VAL A O 1
ATOM 1649 N N . LEU A 1 221 ? -6.871 25.126 47.264 1.00 27.02 218 LEU A N 1
ATOM 1650 C CA . LEU A 1 221 ? -5.568 25.678 47.658 1.00 23.85 218 LEU A CA 1
ATOM 1651 C C . LEU A 1 221 ? -5.001 26.628 46.604 1.00 23.50 218 LEU A C 1
ATOM 1652 O O . LEU A 1 221 ? -3.782 26.828 46.520 1.00 23.07 218 LEU A O 1
ATOM 1657 N N . ASP A 1 222 ? -5.878 27.244 45.807 1.00 27.03 219 ASP A N 1
ATOM 1658 C CA . ASP A 1 222 ? -5.397 28.142 44.766 1.00 27.90 219 ASP A CA 1
ATOM 1659 C C . ASP A 1 222 ? -4.733 29.382 45.364 1.00 25.83 219 ASP A C 1
ATOM 1660 O O . ASP A 1 222 ? -3.750 29.886 44.814 1.00 24.62 219 ASP A O 1
ATOM 1665 N N . ALA A 1 223 ? -5.245 29.888 46.488 1.00 25.44 220 ALA A N 1
ATOM 1666 C CA . ALA A 1 223 ? -4.613 31.044 47.119 1.00 23.68 220 ALA A CA 1
ATOM 1667 C C . ALA A 1 223 ? -3.155 30.753 47.468 1.00 22.53 220 ALA A C 1
ATOM 1668 O O . ALA A 1 223 ? -2.265 31.569 47.197 1.00 24.71 220 ALA A O 1
ATOM 1670 N N . GLU A 1 224 ? -2.895 29.578 48.057 1.00 19.07 221 GLU A N 1
ATOM 1671 C CA . GLU A 1 224 ? -1.538 29.194 48.446 1.00 17.40 221 GLU A CA 1
ATOM 1672 C C . GLU A 1 224 ? -0.615 29.067 47.241 1.00 16.83 221 GLU A C 1
ATOM 1673 O O . GLU A 1 224 ? 0.576 29.389 47.321 1.00 18.74 221 GLU A O 1
ATOM 1679 N N . ALA A 1 225 ? -1.126 28.554 46.131 1.00 16.80 222 ALA A N 1
ATOM 1680 C CA . ALA A 1 225 ? -0.245 28.131 45.048 1.00 16.88 222 ALA A CA 1
ATOM 1681 C C . ALA A 1 225 ? -0.175 29.117 43.892 1.00 18.47 222 ALA A C 1
ATOM 1682 O O . ALA A 1 225 ? 0.878 29.223 43.243 1.00 18.00 222 ALA A O 1
ATOM 1684 N N . TYR A 1 226 ? -1.265 29.833 43.599 1.00 17.71 223 TYR A N 1
ATOM 1685 C CA . TYR A 1 226 ? -1.208 30.693 42.413 1.00 20.71 223 TYR A CA 1
ATOM 1686 C C . TYR A 1 226 ? -2.195 31.853 42.439 1.00 20.98 223 TYR A C 1
ATOM 1687 O O . TYR A 1 226 ? -2.425 32.433 41.373 1.00 24.98 223 TYR A O 1
ATOM 1696 N N . GLY A 1 227 ? -2.756 32.240 43.583 1.00 22.51 224 GLY A N 1
ATOM 1697 C CA . GLY A 1 227 ? -3.884 33.150 43.596 1.00 24.56 224 GLY A CA 1
ATOM 1698 C C . GLY A 1 227 ? -3.640 34.631 43.843 1.00 23.16 224 GLY A C 1
ATOM 1699 O O . GLY A 1 227 ? -4.610 35.396 43.875 1.00 25.19 224 GLY A O 1
ATOM 1700 N N . ILE A 1 228 ? -2.393 35.069 44.016 1.00 18.03 225 ILE A N 1
ATOM 1701 C CA . ILE A 1 228 ? -2.116 36.470 44.341 1.00 17.09 225 ILE A CA 1
ATOM 1702 C C . ILE A 1 228 ? -2.171 37.323 43.083 1.00 17.33 225 ILE A C 1
ATOM 1703 O O . ILE A 1 228 ? -1.718 36.908 42.006 1.00 18.41 225 ILE A O 1
ATOM 1708 N N . LYS A 1 229 ? -2.735 38.525 43.220 1.00 16.42 226 LYS A N 1
ATOM 1709 C CA . LYS A 1 229 ? -2.699 39.566 42.201 1.00 15.78 226 LYS A CA 1
ATOM 1710 C C . LYS A 1 229 ? -1.997 40.791 42.772 1.00 16.18 226 LYS A C 1
ATOM 1711 O O . LYS A 1 229 ? -2.179 41.128 43.946 1.00 18.41 226 LYS A O 1
ATOM 1717 N N . SER A 1 230 ? -1.219 41.481 41.946 1.00 15.53 227 SER A N 1
ATOM 1718 C CA . SER A 1 230 ? -0.502 42.651 42.443 1.00 18.24 227 SER A CA 1
ATOM 1719 C C . SER A 1 230 ? -0.196 43.578 41.276 1.00 17.40 227 SER A C 1
ATOM 1720 O O . SER A 1 230 ? -0.332 43.207 40.112 1.00 16.53 227 SER A O 1
ATOM 1723 N N . SER A 1 231 ? 0.239 44.785 41.610 1.00 17.96 228 SER A N 1
ATOM 1724 C CA . SER A 1 231 ? 0.725 45.749 40.634 1.00 19.43 228 SER A CA 1
ATOM 1725 C C . SER A 1 231 ? 2.249 45.714 40.578 1.00 17.07 228 SER A C 1
ATOM 1726 O O . SER A 1 231 ? 2.918 45.171 41.466 1.00 17.90 228 SER A O 1
ATOM 1729 N N . ALA A 1 232 ? 2.802 46.302 39.512 1.00 16.79 229 ALA A N 1
ATOM 1730 C CA . ALA A 1 232 ? 4.258 46.402 39.420 1.00 16.56 229 ALA A CA 1
ATOM 1731 C C . ALA A 1 232 ? 4.817 47.237 40.562 1.00 19.09 229 ALA A C 1
ATOM 1732 O O . ALA A 1 232 ? 5.880 46.920 41.110 1.00 18.75 229 ALA A O 1
ATOM 1734 N N . ALA A 1 233 ? 4.114 48.312 40.937 1.00 19.22 230 ALA A N 1
ATOM 1735 C CA . ALA A 1 233 ? 4.591 49.138 42.041 1.00 19.51 230 ALA A CA 1
ATOM 1736 C C . ALA A 1 233 ? 4.577 48.373 43.358 1.00 18.18 230 ALA A C 1
ATOM 1737 O O . ALA A 1 233 ? 5.536 48.449 44.138 1.00 18.96 230 ALA A O 1
ATOM 1739 N N . ASP A 1 234 ? 3.497 47.643 43.638 1.00 16.36 231 ASP A N 1
ATOM 1740 C CA . ASP A 1 234 ? 3.460 46.905 44.897 1.00 16.44 231 ASP A CA 1
ATOM 1741 C C . ASP A 1 234 ? 4.465 45.767 44.886 1.00 16.17 231 ASP A C 1
ATOM 1742 O O . ASP A 1 234 ? 5.100 45.481 45.910 1.00 17.69 231 ASP A O 1
ATOM 1747 N N . LEU A 1 235 ? 4.626 45.101 43.740 1.00 16.36 232 LEU A N 1
ATOM 1748 C CA . LEU A 1 235 ? 5.554 43.979 43.709 1.00 16.06 232 LEU A CA 1
ATOM 1749 C C . LEU A 1 235 ? 6.995 44.454 43.797 1.00 15.61 232 LEU A C 1
ATOM 1750 O O . LEU A 1 235 ? 7.837 43.757 44.375 1.00 16.28 232 LEU A O 1
ATOM 1755 N N . LEU A 1 236 ? 7.300 45.643 43.263 1.00 16.21 233 LEU A N 1
ATOM 1756 C CA . LEU A 1 236 ? 8.630 46.206 43.471 1.00 17.67 233 LEU A CA 1
ATOM 1757 C C . LEU A 1 236 ? 8.863 46.528 44.944 1.00 18.77 233 LEU A C 1
ATOM 1758 O O . LEU A 1 236 ? 9.950 46.278 45.476 1.00 19.35 233 LEU A O 1
ATOM 1763 N N . LYS A 1 237 ? 7.844 47.056 45.626 1.00 17.92 234 LYS A N 1
ATOM 1764 C CA . LYS A 1 237 ? 7.946 47.251 47.073 1.00 18.06 234 LYS A CA 1
ATOM 1765 C C . LYS A 1 237 ? 8.187 45.926 47.788 1.00 16.69 234 LYS A C 1
ATOM 1766 O O . LYS A 1 237 ? 8.986 45.848 48.732 1.00 17.83 234 LYS A O 1
ATOM 1772 N N . TYR A 1 238 ? 7.516 44.866 47.335 1.00 15.69 235 TYR A N 1
ATOM 1773 C CA . TYR A 1 238 ? 7.749 43.529 47.880 1.00 14.49 235 TYR A CA 1
ATOM 1774 C C . TYR A 1 238 ? 9.203 43.098 47.713 1.00 15.26 235 TYR A C 1
ATOM 1775 O O . TYR A 1 238 ? 9.815 42.573 48.648 1.00 16.65 235 TYR A O 1
ATOM 1784 N N . LEU A 1 239 ? 9.772 43.284 46.523 1.00 15.69 236 LEU A N 1
ATOM 1785 C CA . LEU A 1 239 ? 11.180 42.930 46.358 1.00 16.04 236 LEU A CA 1
ATOM 1786 C C . LEU A 1 239 ? 12.072 43.769 47.265 1.00 16.24 236 LEU A C 1
ATOM 1787 O O . LEU A 1 239 ? 13.037 43.254 47.837 1.00 18.04 236 LEU A O 1
ATOM 1792 N N . ALA A 1 240 ? 11.777 45.068 47.391 1.00 17.41 237 ALA A N 1
ATOM 1793 C CA . ALA A 1 240 ? 12.558 45.920 48.282 1.00 17.32 237 ALA A CA 1
ATOM 1794 C C . ALA A 1 240 ? 12.503 45.416 49.721 1.00 18.00 237 ALA A C 1
ATOM 1795 O O . ALA A 1 240 ? 13.519 45.425 50.431 1.00 19.80 237 ALA A O 1
ATOM 1797 N N . ILE A 1 241 ? 11.324 44.964 50.163 1.00 17.78 238 ILE A N 1
ATOM 1798 C CA . ILE A 1 241 ? 11.165 44.414 51.509 1.00 18.67 238 ILE A CA 1
ATOM 1799 C C . ILE A 1 241 ? 11.962 43.124 51.667 1.00 17.40 238 ILE A C 1
ATOM 1800 O O . ILE A 1 241 ? 12.538 42.860 52.733 1.00 18.58 238 ILE A O 1
ATOM 1805 N N . ASN A 1 242 ? 12.012 42.300 50.613 1.00 16.04 239 ASN A N 1
ATOM 1806 C CA . ASN A 1 242 ? 12.788 41.063 50.669 1.00 16.94 239 ASN A CA 1
ATOM 1807 C C . ASN A 1 242 ? 14.286 41.331 50.788 1.00 20.19 239 ASN A C 1
ATOM 1808 O O . ASN A 1 242 ? 15.008 40.518 51.374 1.00 23.30 239 ASN A O 1
ATOM 1821 N N . SER A 1 244 ? 15.672 44.500 51.949 1.00 21.58 241 SER A N 1
ATOM 1822 C CA . SER A 1 244 ? 15.922 45.465 53.016 1.00 25.98 241 SER A CA 1
ATOM 1823 C C . SER A 1 244 ? 14.758 45.312 53.974 1.00 28.09 241 SER A C 1
ATOM 1824 O O . SER A 1 244 ? 13.782 46.071 53.915 1.00 29.86 241 SER A O 1
ATOM 1827 N N . PRO A 1 245 ? 14.818 44.309 54.853 1.00 30.06 242 PRO A N 1
ATOM 1828 C CA . PRO A 1 245 ? 13.630 43.913 55.599 1.00 32.52 242 PRO A CA 1
ATOM 1829 C C . PRO A 1 245 ? 13.158 45.015 56.534 1.00 34.40 242 PRO A C 1
ATOM 1830 O O . PRO A 1 245 ? 13.964 45.824 57.031 1.00 33.40 242 PRO A O 1
ATOM 1834 N N . PRO A 1 246 ? 11.858 45.071 56.805 1.00 36.05 243 PRO A N 1
ATOM 1835 C CA . PRO A 1 246 ? 11.348 46.018 57.800 1.00 36.30 243 PRO A CA 1
ATOM 1836 C C . PRO A 1 246 ? 11.820 45.656 59.196 1.00 32.23 243 PRO A C 1
ATOM 1837 O O . PRO A 1 246 ? 12.502 44.645 59.399 1.00 32.09 243 PRO A O 1
ATOM 1841 N N . ALA A 1 247 ? 11.423 46.463 60.174 1.00 27.61 244 ALA A N 1
ATOM 1842 C CA . ALA A 1 247 ? 12.032 46.375 61.494 1.00 26.12 244 ALA A CA 1
ATOM 1843 C C . ALA A 1 247 ? 11.584 45.141 62.271 1.00 24.86 244 ALA A C 1
ATOM 1844 O O . ALA A 1 247 ? 12.361 44.615 63.075 1.00 25.72 244 ALA A O 1
ATOM 1846 N N . ASP A 1 248 ? 10.357 44.668 62.050 1.00 24.89 245 ASP A N 1
ATOM 1847 C CA . ASP A 1 248 ? 9.788 43.586 62.861 1.00 26.57 245 ASP A CA 1
ATOM 1848 C C . ASP A 1 248 ? 10.677 42.344 62.824 1.00 26.77 245 ASP A C 1
ATOM 1849 O O . ASP A 1 248 ? 10.863 41.764 61.745 1.00 25.66 245 ASP A O 1
ATOM 1854 N N . PRO A 1 249 ? 11.240 41.905 63.958 1.00 26.55 246 PRO A N 1
ATOM 1855 C CA . PRO A 1 249 ? 12.160 40.753 63.920 1.00 25.72 246 PRO A CA 1
ATOM 1856 C C . PRO A 1 249 ? 11.525 39.462 63.446 1.00 21.92 246 PRO A C 1
ATOM 1857 O O . PRO A 1 249 ? 12.211 38.658 62.805 1.00 24.55 246 PRO A O 1
ATOM 1861 N N . ALA A 1 250 ? 10.248 39.215 63.746 1.00 20.58 247 ALA A N 1
ATOM 1862 C CA . ALA A 1 250 ? 9.618 38.000 63.228 1.00 20.26 247 ALA A CA 1
ATOM 1863 C C . ALA A 1 250 ? 9.544 38.034 61.710 1.00 19.83 247 ALA A C 1
ATOM 1864 O O . ALA A 1 250 ? 9.719 37.002 61.049 1.00 20.92 247 ALA A O 1
ATOM 1866 N N A LEU A 1 251 ? 9.304 39.213 61.135 0.50 20.06 248 LEU A N 1
ATOM 1867 N N B LEU A 1 251 ? 9.278 39.214 61.137 0.50 20.16 248 LEU A N 1
ATOM 1868 C CA A LEU A 1 251 ? 9.265 39.313 59.681 0.50 20.55 248 LEU A CA 1
ATOM 1869 C CA B LEU A 1 251 ? 9.265 39.337 59.682 0.50 20.51 248 LEU A CA 1
ATOM 1870 C C A LEU A 1 251 ? 10.653 39.139 59.082 0.50 19.37 248 LEU A C 1
ATOM 1871 C C B LEU A 1 251 ? 10.654 39.115 59.102 0.50 19.31 248 LEU A C 1
ATOM 1872 O O A LEU A 1 251 ? 10.800 38.536 58.013 0.50 20.79 248 LEU A O 1
ATOM 1873 O O B LEU A 1 251 ? 10.800 38.462 58.064 0.50 20.69 248 LEU A O 1
ATOM 1882 N N . GLN A 1 252 ? 11.685 39.664 59.750 1.00 18.22 249 GLN A N 1
ATOM 1883 C CA . GLN A 1 252 ? 13.046 39.460 59.264 1.00 18.26 249 GLN A CA 1
ATOM 1884 C C . GLN A 1 252 ? 13.386 37.976 59.238 1.00 18.74 249 GLN A C 1
ATOM 1885 O O . GLN A 1 252 ? 13.937 37.475 58.252 1.00 20.16 249 GLN A O 1
ATOM 1891 N N A ARG A 1 253 ? 13.040 37.250 60.307 0.68 17.95 250 ARG A N 1
ATOM 1892 N N B ARG A 1 253 ? 13.059 37.251 60.313 0.32 18.23 250 ARG A N 1
ATOM 1893 C CA A ARG A 1 253 ? 13.324 35.817 60.323 0.68 18.95 250 ARG A CA 1
ATOM 1894 C CA B ARG A 1 253 ? 13.314 35.812 60.335 0.32 19.16 250 ARG A CA 1
ATOM 1895 C C A ARG A 1 253 ? 12.475 35.068 59.305 0.68 18.31 250 ARG A C 1
ATOM 1896 C C B ARG A 1 253 ? 12.487 35.090 59.280 0.32 18.47 250 ARG A C 1
ATOM 1897 O O A ARG A 1 253 ? 12.948 34.102 58.694 0.68 19.36 250 ARG A O 1
ATOM 1898 O O B ARG A 1 253 ? 12.974 34.153 58.637 0.32 19.24 250 ARG A O 1
ATOM 1913 N N . ALA A 1 254 ? 11.234 35.512 59.087 1.00 18.03 251 ALA A N 1
ATOM 1914 C CA . ALA A 1 254 ? 10.378 34.875 58.082 1.00 18.57 251 ALA A CA 1
ATOM 1915 C C . ALA A 1 254 ? 10.963 35.032 56.685 1.00 18.69 251 ALA A C 1
ATOM 1916 O O . ALA A 1 254 ? 10.991 34.077 55.893 1.00 18.59 251 ALA A O 1
ATOM 1918 N N . LEU A 1 255 ? 11.426 36.241 56.365 1.00 16.89 252 LEU A N 1
ATOM 1919 C CA . LEU A 1 255 ? 12.055 36.483 55.071 1.00 16.46 252 LEU A CA 1
ATOM 1920 C C . LEU A 1 255 ? 13.320 35.650 54.913 1.00 18.81 252 LEU A C 1
ATOM 1921 O O . LEU A 1 255 ? 13.530 35.009 53.874 1.00 18.41 252 LEU A O 1
ATOM 1926 N N . ASP A 1 256 ? 14.165 35.629 55.947 1.00 19.06 253 ASP A N 1
ATOM 1927 C CA . ASP A 1 256 ? 15.381 34.817 55.902 1.00 20.47 253 ASP A CA 1
ATOM 1928 C C . ASP A 1 256 ? 15.059 33.347 55.649 1.00 18.70 253 ASP A C 1
ATOM 1929 O O . ASP A 1 256 ? 15.694 32.693 54.811 1.00 19.96 253 ASP A O 1
ATOM 1934 N N . ALA A 1 257 ? 14.080 32.808 56.373 1.00 17.38 254 ALA A N 1
ATOM 1935 C CA . ALA A 1 257 ? 13.704 31.408 56.180 1.00 16.55 254 ALA A CA 1
ATOM 1936 C C . ALA A 1 257 ? 13.265 31.142 54.748 1.00 16.93 254 ALA A C 1
ATOM 1937 O O . ALA A 1 257 ? 13.560 30.081 54.186 1.00 18.22 254 ALA A O 1
ATOM 1939 N N . SER A 1 258 ? 12.540 32.085 54.140 1.00 16.33 255 SER A N 1
ATOM 1940 C CA . SER A 1 258 ? 12.068 31.858 52.773 1.00 16.94 255 SER A CA 1
ATOM 1941 C C . SER A 1 258 ? 13.204 31.932 51.757 1.00 18.32 255 SER A C 1
ATOM 1942 O O . SER A 1 258 ? 13.112 31.322 50.683 1.00 17.77 255 SER A O 1
ATOM 1945 N N . HIS A 1 259 ? 14.264 32.680 52.067 1.00 16.78 256 HIS A N 1
ATOM 1946 C CA . HIS A 1 259 ? 15.406 32.841 51.172 1.00 17.27 256 HIS A CA 1
ATOM 1947 C C . HIS A 1 259 ? 16.457 31.753 51.324 1.00 18.38 256 HIS A C 1
ATOM 1948 O O . HIS A 1 259 ? 17.296 31.600 50.429 1.00 19.39 256 HIS A O 1
ATOM 1955 N N . ALA A 1 260 ? 16.479 31.052 52.456 1.00 17.17 257 ALA A N 1
ATOM 1956 C CA . ALA A 1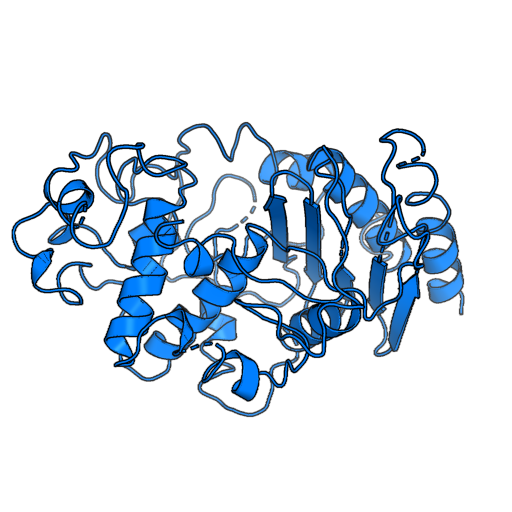 260 ? 17.534 30.094 52.741 1.00 17.20 257 ALA A CA 1
ATOM 1957 C C . ALA A 1 260 ? 17.563 28.991 51.684 1.00 15.77 257 ALA A C 1
ATOM 1958 O O . ALA A 1 260 ? 16.556 28.674 51.052 1.00 19.28 257 ALA A O 1
ATOM 1960 N N . ALA A 1 261 ? 18.733 28.378 51.518 1.00 16.59 258 ALA A N 1
ATOM 1961 C CA . ALA A 1 261 ? 18.874 27.238 50.616 1.00 16.93 258 ALA A CA 1
ATOM 1962 C C . ALA A 1 261 ? 18.725 25.945 51.408 1.00 16.30 258 ALA A C 1
ATOM 1963 O O . ALA A 1 261 ? 19.557 25.646 52.269 1.00 18.22 258 ALA A O 1
ATOM 1965 N N . TYR A 1 262 ? 17.673 25.175 51.108 1.00 15.49 259 TYR A N 1
ATOM 1966 C CA . TYR A 1 262 ? 17.439 23.911 51.795 1.00 16.04 259 TYR A CA 1
ATOM 1967 C C . TYR A 1 262 ? 18.020 22.724 51.040 1.00 16.00 259 TYR A C 1
ATOM 1968 O O . TYR A 1 262 ? 18.488 21.763 51.673 1.00 19.14 259 TYR A O 1
ATOM 1977 N N . TYR A 1 263 ? 18.010 22.770 49.709 1.00 16.15 260 TYR A N 1
ATOM 1978 C CA . TYR A 1 263 ? 18.745 21.812 48.895 1.00 16.52 260 TYR A CA 1
ATOM 1979 C C . TYR A 1 263 ? 19.142 22.497 47.600 1.00 17.11 260 TYR A C 1
ATOM 1980 O O . TYR A 1 263 ? 18.658 23.589 47.269 1.00 17.63 260 TYR A O 1
ATOM 1989 N N . ARG A 1 264 ? 20.030 21.836 46.866 1.00 18.42 261 ARG A N 1
ATOM 1990 C CA . ARG A 1 264 ? 20.439 22.261 45.535 1.00 18.94 261 ARG A CA 1
ATOM 1991 C C . ARG A 1 264 ? 19.920 21.272 44.506 1.00 19.42 261 ARG A C 1
ATOM 1992 O O . ARG A 1 264 ? 19.943 20.056 44.738 1.00 21.34 261 ARG A O 1
ATOM 2000 N N . VAL A 1 265 ? 19.451 21.798 43.378 1.00 19.95 262 VAL A N 1
ATOM 2001 C CA . VAL A 1 265 ? 19.244 21.026 42.158 1.00 21.22 262 VAL A CA 1
ATOM 2002 C C . VAL A 1 265 ? 20.171 21.654 41.129 1.00 24.63 262 VAL A C 1
ATOM 2003 O O . VAL A 1 265 ? 19.836 22.685 40.534 1.00 23.56 262 VAL A O 1
ATOM 2007 N N . GLY A 1 266 ? 21.348 21.064 40.944 1.00 27.40 263 GLY A N 1
ATOM 2008 C CA . GLY A 1 266 ? 22.366 21.727 40.144 1.00 29.10 263 GLY A CA 1
ATOM 2009 C C . GLY A 1 266 ? 22.733 23.054 40.776 1.00 28.79 263 GLY A C 1
ATOM 2010 O O . GLY A 1 266 ? 23.089 23.126 41.956 1.00 32.11 263 GLY A O 1
ATOM 2011 N N . ASP A 1 267 ? 22.626 24.125 39.985 1.00 26.82 264 ASP A N 1
ATOM 2012 C CA . ASP A 1 267 ? 22.935 25.473 40.445 1.00 27.38 264 ASP A CA 1
ATOM 2013 C C . ASP A 1 267 ? 21.794 26.103 41.220 1.00 22.38 264 ASP A C 1
ATOM 2014 O O . ASP A 1 267 ? 22.006 27.122 41.891 1.00 22.98 264 ASP A O 1
ATOM 2027 N N . ARG A 1 269 ? 19.083 26.796 44.013 1.00 17.80 266 ARG A N 1
ATOM 2028 C CA . ARG A 1 269 ? 19.012 26.665 45.464 1.00 16.72 266 ARG A CA 1
ATOM 2029 C C . ARG A 1 269 ? 17.557 26.851 45.883 1.00 17.47 266 ARG A C 1
ATOM 2030 O O . ARG A 1 269 ? 17.009 27.954 45.766 1.00 17.96 266 ARG A O 1
ATOM 2038 N N . GLN A 1 270 ? 16.935 25.788 46.390 1.00 15.82 267 GLN A N 1
ATOM 2039 C CA . GLN A 1 270 ? 15.511 25.833 46.705 1.00 14.73 267 GLN A CA 1
ATOM 2040 C C . GLN A 1 270 ? 15.269 26.460 48.074 1.00 15.20 267 GLN A C 1
ATOM 2041 O O . GLN A 1 270 ? 15.684 25.905 49.095 1.00 15.67 267 GLN A O 1
ATOM 2047 N N . GLY A 1 271 ? 14.554 27.585 48.092 1.00 14.60 268 GLY A N 1
ATOM 2048 C CA . GLY A 1 271 ? 14.034 28.182 49.302 1.00 13.91 268 GLY A CA 1
ATOM 2049 C C . GLY A 1 271 ? 12.593 27.780 49.548 1.00 15.25 268 GLY A C 1
ATOM 2050 O O . GLY A 1 271 ? 12.115 26.753 49.055 1.00 16.48 268 GLY A O 1
ATOM 2051 N N . LEU A 1 272 ? 11.888 28.595 50.341 1.00 15.10 269 LEU A N 1
ATOM 2052 C CA . LEU A 1 272 ? 10.448 28.400 50.528 1.00 15.31 269 LEU A CA 1
ATOM 2053 C C . LEU A 1 272 ? 9.756 29.273 49.485 1.00 15.47 269 LEU A C 1
ATOM 2054 O O . LEU A 1 272 ? 9.610 30.485 49.669 1.00 16.57 269 LEU A O 1
ATOM 2059 N N . GLY A 1 273 ? 9.360 28.662 48.366 1.00 14.05 270 GLY A N 1
ATOM 2060 C CA . GLY A 1 273 ? 8.831 29.410 47.243 1.00 14.94 270 GLY A CA 1
ATOM 2061 C C . GLY A 1 273 ? 9.928 30.023 46.391 1.00 12.82 270 GLY A C 1
ATOM 2062 O O . GLY A 1 273 ? 10.012 29.744 45.189 1.00 14.45 270 GLY A O 1
ATOM 2063 N N . TRP A 1 274 ? 10.754 30.882 46.993 1.00 14.53 271 TRP A N 1
ATOM 2064 C CA . TRP A 1 274 ? 11.886 31.460 46.281 1.00 13.90 271 TRP A CA 1
ATOM 2065 C C . TRP A 1 274 ? 12.841 30.383 45.777 1.00 14.38 271 TRP A C 1
ATOM 2066 O O . TRP A 1 274 ? 13.059 29.349 46.424 1.00 14.89 271 TRP A O 1
ATOM 2077 N N . GLU A 1 275 ? 13.446 30.662 44.625 1.00 13.33 272 GLU A N 1
ATOM 2078 C CA . GLU A 1 275 ? 14.508 29.850 44.043 1.00 14.21 272 GLU A CA 1
ATOM 2079 C C . GLU A 1 275 ? 15.714 30.747 43.811 1.00 15.33 272 GLU A C 1
ATOM 2080 O O . GLU A 1 275 ? 15.574 31.848 43.264 1.00 15.32 272 GLU A O 1
ATOM 2086 N N . GLY A 1 276 ? 16.889 30.294 44.255 1.00 15.34 273 GLY A N 1
ATOM 2087 C CA . GLY A 1 276 ? 18.079 31.116 44.257 1.00 14.84 273 GLY A CA 1
ATOM 2088 C C . GLY A 1 276 ? 19.257 30.521 43.493 1.00 15.43 273 GLY A C 1
ATOM 2089 O O . GLY A 1 276 ? 19.280 29.332 43.126 1.00 17.48 273 GLY A O 1
ATOM 2090 N N . TYR A 1 277 ? 20.253 31.379 43.271 1.00 15.49 274 TYR A N 1
ATOM 2091 C CA . TYR A 1 277 ? 21.452 31.052 42.509 1.00 17.64 274 TYR A CA 1
ATOM 2092 C C . TYR A 1 277 ? 22.606 31.841 43.088 1.00 18.23 274 TYR A C 1
ATOM 2093 O O . TYR A 1 277 ? 22.450 33.023 43.382 1.00 21.19 274 TYR A O 1
ATOM 2102 N N . ARG A 1 278 ? 23.766 31.206 43.225 1.00 19.47 275 ARG A N 1
ATOM 2103 C CA . ARG A 1 278 ? 24.947 31.991 43.537 1.00 21.96 275 ARG A CA 1
ATOM 2104 C C . ARG A 1 278 ? 25.217 32.943 42.380 1.00 22.45 275 ARG A C 1
ATOM 2105 O O . ARG A 1 278 ? 24.999 32.608 41.209 1.00 24.20 275 ARG A O 1
ATOM 2113 N N . TYR A 1 279 ? 25.643 34.152 42.724 1.00 22.42 276 TYR A N 1
ATOM 2114 C CA . TYR A 1 279 ? 25.679 35.270 41.800 1.00 24.77 276 TYR A CA 1
ATOM 2115 C C . TYR A 1 279 ? 27.071 35.877 41.832 1.00 26.23 276 TYR A C 1
ATOM 2116 O O . TYR A 1 279 ? 27.657 35.990 42.906 1.00 28.05 276 TYR A O 1
ATOM 2125 N N . PRO A 1 280 ? 27.609 36.288 40.668 1.00 28.95 277 PRO A N 1
ATOM 2126 C CA . PRO A 1 280 ? 27.032 36.267 39.319 1.00 27.17 277 PRO A CA 1
ATOM 2127 C C . PRO A 1 280 ? 26.793 34.869 38.760 1.00 27.76 277 PRO A C 1
ATOM 2128 O O . PRO A 1 280 ? 27.490 33.921 39.120 1.00 28.46 277 PRO A O 1
ATOM 2132 N N . ILE A 1 281 ? 25.809 34.774 37.875 1.00 28.60 278 ILE A N 1
ATOM 2133 C CA . ILE A 1 281 ? 25.391 33.519 37.272 1.00 27.98 278 ILE A CA 1
ATOM 2134 C C . ILE A 1 281 ? 25.283 33.754 35.773 1.00 26.77 278 ILE A C 1
ATOM 2135 O O . ILE A 1 281 ? 24.968 34.860 35.321 1.00 27.51 278 ILE A O 1
ATOM 2140 N N . SER A 1 282 ? 25.588 32.718 34.997 1.00 25.11 279 SER A N 1
ATOM 2141 C CA . SER A 1 282 ? 25.439 32.804 33.552 1.00 24.75 279 SER A CA 1
ATOM 2142 C C . SER A 1 282 ? 23.971 32.716 33.148 1.00 23.01 279 SER A C 1
ATOM 2143 O O . SER A 1 282 ? 23.119 32.198 33.875 1.00 22.68 279 SER A O 1
ATOM 2146 N N . LEU A 1 283 ? 23.685 33.222 31.954 1.00 23.15 280 LEU A N 1
ATOM 2147 C CA . LEU A 1 283 ? 22.333 33.109 31.424 1.00 22.75 280 LEU A CA 1
ATOM 2148 C C . LEU A 1 283 ? 21.932 31.650 31.249 1.00 22.05 280 LEU A C 1
ATOM 2149 O O . LEU A 1 283 ? 20.812 31.261 31.597 1.00 22.19 280 LEU A O 1
ATOM 2154 N N . GLU A 1 284 ? 22.842 30.820 30.730 1.00 23.49 281 GLU A N 1
ATOM 2155 C CA . GLU A 1 284 ? 22.505 29.421 30.484 1.00 26.77 281 GLU A CA 1
ATOM 2156 C C . GLU A 1 284 ? 22.050 28.723 31.761 1.00 22.84 281 GLU A C 1
ATOM 2157 O O . GLU A 1 284 ? 21.071 27.966 31.750 1.00 22.28 281 GLU A O 1
ATOM 2163 N N . ARG A 1 285 ? 22.739 28.969 32.878 1.00 21.27 282 ARG A N 1
ATOM 2164 C CA . ARG A 1 285 ? 22.359 28.306 34.121 1.00 20.67 282 ARG A CA 1
ATOM 2165 C C . ARG A 1 285 ? 21.035 28.830 34.656 1.00 19.90 282 ARG A C 1
ATOM 2166 O O . ARG A 1 285 ? 20.253 28.068 35.234 1.00 20.95 282 ARG A O 1
ATOM 2174 N N . LEU A 1 286 ? 20.767 30.125 34.481 1.00 20.01 283 LEU A N 1
ATOM 2175 C CA . LEU A 1 286 ? 19.489 30.671 34.919 1.00 18.55 283 LEU A CA 1
ATOM 2176 C C . LEU A 1 286 ? 18.341 30.160 34.047 1.00 18.23 283 LEU A C 1
ATOM 2177 O O . LEU A 1 286 ? 17.240 29.902 34.549 1.00 19.81 283 LEU A O 1
ATOM 2182 N N . LEU A 1 287 ? 18.577 30.025 32.738 1.00 19.54 284 LEU A N 1
ATOM 2183 C CA . LEU A 1 287 ? 17.603 29.396 31.845 1.00 18.13 284 LEU A CA 1
ATOM 2184 C C . LEU A 1 287 ? 17.333 27.952 32.254 1.00 18.53 284 LEU A C 1
ATOM 2185 O O . LEU A 1 287 ? 16.179 27.525 32.357 1.00 18.40 284 LEU A O 1
ATOM 2190 N N . ALA A 1 288 ? 18.396 27.188 32.505 1.00 18.68 285 ALA A N 1
ATOM 2191 C CA . ALA A 1 288 ? 18.235 25.787 32.876 1.00 18.97 285 ALA A CA 1
ATOM 2192 C C . ALA A 1 288 ? 17.423 25.643 34.159 1.00 18.56 285 ALA A C 1
ATOM 2193 O O . ALA A 1 288 ? 16.538 24.783 34.252 1.00 19.86 285 ALA A O 1
ATOM 2195 N N . GLY A 1 289 ? 17.719 26.467 35.165 1.00 17.57 286 GLY A N 1
ATOM 2196 C CA . GLY A 1 289 ? 17.024 26.369 36.434 1.00 17.56 286 GLY A CA 1
ATOM 2197 C C . GLY A 1 289 ? 15.564 26.760 36.372 1.00 18.00 286 GLY A C 1
ATOM 2198 O O . GLY A 1 289 ? 14.793 26.367 37.257 1.00 19.94 286 GLY A O 1
ATOM 2199 N N . ASN A 1 290 ? 15.173 27.534 35.357 1.00 16.97 287 ASN A N 1
ATOM 2200 C CA . ASN A 1 290 ? 13.794 27.950 35.143 1.00 17.44 287 ASN A CA 1
ATOM 2201 C C . ASN A 1 290 ? 13.117 27.194 34.004 1.00 18.49 287 ASN A C 1
ATOM 2202 O O . ASN A 1 290 ? 12.104 27.662 33.469 1.00 21.35 287 ASN A O 1
ATOM 2207 N N . SER A 1 291 ? 13.640 26.033 33.637 1.00 17.08 288 SER A N 1
ATOM 2208 C CA . SER A 1 291 ? 13.180 25.292 32.473 1.00 17.64 288 SER A CA 1
ATOM 2209 C C . SER A 1 291 ? 11.995 24.390 32.806 1.00 18.66 288 SER A C 1
ATOM 2210 O O . SER A 1 291 ? 11.717 24.069 33.968 1.00 18.89 288 SER A O 1
ATOM 2213 N N . ASN A 1 292 ? 11.290 23.976 31.754 1.00 19.51 289 ASN A N 1
ATOM 2214 C CA . ASN A 1 292 ? 10.234 22.983 31.924 1.00 19.38 289 ASN A CA 1
ATOM 2215 C C . ASN A 1 292 ? 10.797 21.640 32.358 1.00 19.61 289 ASN A C 1
ATOM 2216 O O . ASN A 1 292 ? 10.111 20.878 33.046 1.00 21.51 289 ASN A O 1
ATOM 2221 N N A GLU A 1 293 ? 12.025 21.328 31.940 0.50 18.53 290 GLU A N 1
ATOM 2222 N N B GLU A 1 293 ? 12.038 21.333 31.972 0.50 19.44 290 GLU A N 1
ATOM 2223 C CA A GLU A 1 293 ? 12.678 20.099 32.373 0.50 20.61 290 GLU A CA 1
ATOM 2224 C CA B GLU A 1 293 ? 12.649 20.073 32.383 0.50 21.85 290 GLU A CA 1
ATOM 2225 C C A GLU A 1 293 ? 12.740 20.020 33.895 0.50 20.95 290 GLU A C 1
ATOM 2226 C C B GLU A 1 293 ? 12.792 19.997 33.900 0.50 22.23 290 GLU A C 1
ATOM 2227 O O A GLU A 1 293 ? 12.387 18.998 34.494 0.50 22.54 290 GLU A O 1
ATOM 2228 O O B GLU A 1 293 ? 12.559 18.942 34.501 0.50 24.48 290 GLU A O 1
ATOM 2239 N N . ILE A 1 294 ? 13.160 21.106 34.542 1.00 21.69 291 ILE A N 1
ATOM 2240 C CA . ILE A 1 294 ? 13.295 21.072 35.992 1.00 22.98 291 ILE A CA 1
ATOM 2241 C C . ILE A 1 294 ? 11.920 21.106 36.665 1.00 25.57 291 ILE A C 1
ATOM 2242 O O . ILE A 1 294 ? 11.734 20.520 37.744 1.00 30.22 291 ILE A O 1
ATOM 2247 N N . ALA A 1 295 ? 10.928 21.733 36.023 1.00 23.07 292 ALA A N 1
ATOM 2248 C CA . ALA A 1 295 ? 9.592 21.829 36.608 1.00 25.52 292 ALA A CA 1
ATOM 2249 C C . ALA A 1 295 ? 8.811 20.523 36.496 1.00 27.60 292 ALA A C 1
ATOM 2250 O O . ALA A 1 295 ? 8.106 20.138 37.437 1.00 33.37 292 ALA A O 1
ATOM 2252 N N . PHE A 1 296 ? 8.902 19.841 35.357 1.00 23.88 293 PHE A N 1
ATOM 2253 C CA . PHE A 1 296 ? 7.951 18.787 35.022 1.00 24.45 293 PHE A CA 1
ATOM 2254 C C . PHE A 1 296 ? 8.541 17.387 35.085 1.00 26.23 293 PHE A C 1
ATOM 2255 O O . PHE A 1 296 ? 7.865 16.419 34.704 1.00 30.36 293 PHE A O 1
ATOM 2263 N N . GLN A 1 297 ? 9.776 17.250 35.542 1.00 25.59 294 GLN A N 1
ATOM 2264 C CA . GLN A 1 297 ? 10.403 15.953 35.724 1.00 29.13 294 GLN A CA 1
ATOM 2265 C C . GLN A 1 297 ? 10.924 15.844 37.146 1.00 27.05 294 GLN A C 1
ATOM 2266 O O . GLN A 1 297 ? 11.369 16.845 37.723 1.00 26.72 294 GLN A O 1
ATOM 2272 N N . PRO A 1 298 ? 10.886 14.648 37.739 1.00 23.75 295 PRO A N 1
ATOM 2273 C CA . PRO A 1 298 ? 11.437 14.491 39.092 1.00 21.80 295 PRO A CA 1
ATOM 2274 C C . PRO A 1 298 ? 12.942 14.672 39.074 1.00 20.36 295 PRO A C 1
ATOM 2275 O O . PRO A 1 298 ? 13.635 14.147 38.197 1.00 25.56 295 PRO A O 1
ATOM 2279 N N . GLN A 1 299 ? 13.450 15.403 40.064 1.00 19.14 296 GLN A N 1
ATOM 2280 C CA . GLN A 1 299 ? 14.855 15.772 40.118 1.00 18.56 296 GLN A CA 1
ATOM 2281 C C . GLN A 1 299 ? 15.490 15.251 41.397 1.00 20.04 296 GLN A C 1
ATOM 2282 O O . GLN A 1 299 ? 14.912 15.364 42.483 1.00 21.41 296 GLN A O 1
ATOM 2288 N N . LYS A 1 300 ? 16.687 14.696 41.263 1.00 21.09 297 LYS A N 1
ATOM 2289 C CA . LYS A 1 300 ? 17.518 14.439 42.429 1.00 22.19 297 LYS A CA 1
ATOM 2290 C C . LYS A 1 300 ? 17.968 15.760 43.040 1.00 21.20 297 LYS A C 1
ATOM 2291 O O . LYS A 1 300 ? 18.166 16.761 42.338 1.00 24.39 297 LYS A O 1
ATOM 2297 N N . VAL A 1 301 ? 18.118 15.768 44.368 1.00 18.80 298 VAL A N 1
ATOM 2298 C CA . VAL A 1 301 ? 18.526 16.970 45.079 1.00 19.94 298 VAL A CA 1
ATOM 2299 C C . VAL A 1 301 ? 19.701 16.653 45.990 1.00 22.55 298 VAL A C 1
ATOM 2300 O O . VAL A 1 301 ? 19.963 15.498 46.335 1.00 25.34 298 VAL A O 1
ATOM 2304 N N . GLU A 1 302 ? 20.399 17.707 46.401 1.00 22.63 299 GLU A N 1
ATOM 2305 C CA . GLU A 1 302 ? 21.424 17.610 47.434 1.00 23.31 299 GLU A CA 1
ATOM 2306 C C . GLU A 1 302 ? 21.000 18.488 48.600 1.00 22.51 299 GLU A C 1
ATOM 2307 O O . GLU A 1 302 ? 21.064 19.718 48.501 1.00 21.90 299 GLU A O 1
ATOM 2313 N N . TRP A 1 303 ? 20.600 17.862 49.707 1.00 21.10 300 TRP A N 1
ATOM 2314 C CA . TRP A 1 303 ? 20.167 18.614 50.876 1.00 21.09 300 TRP A CA 1
ATOM 2315 C C . TRP A 1 303 ? 21.362 19.261 51.569 1.00 23.17 300 TRP A C 1
ATOM 2316 O O . TRP A 1 303 ? 22.446 18.674 51.664 1.00 23.65 300 TRP A O 1
ATOM 2327 N N . LEU A 1 304 ? 21.158 20.486 52.050 1.00 23.52 301 LEU A N 1
ATOM 2328 C CA . LEU A 1 304 ? 22.180 21.230 52.777 1.00 26.63 301 LEU A CA 1
ATOM 2329 C C . LEU A 1 304 ? 21.909 21.133 54.273 1.00 32.91 301 LEU A C 1
ATOM 2330 O O . LEU A 1 304 ? 20.796 21.418 54.726 1.00 36.64 301 LEU A O 1
ATOM 2335 N N . ASN A 1 305 ? 22.922 20.750 55.040 1.00 35.29 302 ASN A N 1
ATOM 2336 C CA . ASN A 1 305 ? 22.756 20.676 56.487 1.00 39.98 302 ASN A CA 1
ATOM 2337 C C . ASN A 1 305 ? 23.866 21.445 57.190 1.00 39.28 302 ASN A C 1
ATOM 2338 O O . ASN A 1 305 ? 25.030 21.052 57.134 1.00 40.59 302 ASN A O 1
ATOM 2343 N N . PRO A 1 306 ? 23.511 22.561 57.844 1.00 39.13 303 PRO A N 1
ATOM 2344 C CA . PRO A 1 306 ? 22.169 23.140 57.942 1.00 38.04 303 PRO A CA 1
ATOM 2345 C C . PRO A 1 306 ? 21.803 23.928 56.686 1.00 35.26 303 PRO A C 1
ATOM 2346 O O . PRO A 1 306 ? 22.659 24.074 55.812 1.00 32.83 303 PRO A O 1
ATOM 2350 N N . PRO A 1 307 ? 20.565 24.418 56.591 1.00 34.51 304 PRO A N 1
ATOM 2351 C CA . PRO A 1 307 ? 20.231 25.324 55.490 1.00 31.49 304 PRO A CA 1
ATOM 2352 C C . PRO A 1 307 ? 21.158 26.526 55.502 1.00 30.94 304 PRO A C 1
ATOM 2353 O O . PRO A 1 307 ? 21.645 26.958 56.550 1.00 33.80 304 PRO A O 1
ATOM 2357 N N A ARG A 1 308 ? 21.425 27.045 54.310 0.48 30.79 305 ARG A N 1
ATOM 2358 N N B ARG A 1 308 ? 21.394 27.081 54.324 0.52 30.94 305 ARG A N 1
ATOM 2359 C CA A ARG A 1 308 ? 22.408 28.098 54.106 0.48 33.35 305 ARG A CA 1
ATOM 2360 C CA B ARG A 1 308 ? 22.363 28.155 54.171 0.52 33.42 305 ARG A CA 1
ATOM 2361 C C A ARG A 1 308 ? 21.698 29.396 53.748 0.48 31.19 305 ARG A C 1
ATOM 2362 C C B ARG A 1 308 ? 21.650 29.446 53.794 0.52 31.12 305 ARG A C 1
ATOM 2363 O O A ARG A 1 308 ? 20.903 29.432 52.805 0.48 30.58 305 ARG A O 1
ATOM 2364 O O B ARG A 1 308 ? 20.941 29.497 52.787 0.52 30.63 305 ARG A O 1
ATOM 2379 N N A LEU A 1 309 ? 21.988 30.456 54.496 0.48 32.27 306 LEU A N 1
ATOM 2380 N N B LEU A 1 309 ? 21.834 30.480 54.608 0.52 31.53 306 LEU A N 1
ATOM 2381 C CA A LEU A 1 309 ? 21.474 31.790 54.203 0.48 34.84 306 LEU A CA 1
ATOM 2382 C CA B LEU A 1 309 ? 21.540 31.857 54.220 0.52 33.89 306 LEU A CA 1
ATOM 2383 C C A LEU A 1 309 ? 22.665 32.672 53.848 0.48 38.32 306 LEU A C 1
ATOM 2384 C C B LEU A 1 309 ? 22.880 32.436 53.783 0.52 37.76 306 LEU A C 1
ATOM 2385 O O A LEU A 1 309 ? 23.338 33.209 54.732 0.48 39.10 306 LEU A O 1
ATOM 2386 O O B LEU A 1 309 ? 23.684 32.868 54.612 0.52 37.77 306 LEU A O 1
ATOM 2395 N N A ALA A 1 310 ? 22.928 32.806 52.555 0.48 39.80 307 ALA A N 1
ATOM 2396 N N B ALA A 1 310 ? 23.118 32.424 52.475 0.52 39.78 307 ALA A N 1
ATOM 2397 C CA A ALA A 1 310 ? 23.982 33.674 52.042 0.48 40.09 307 ALA A CA 1
ATOM 2398 C CA B ALA A 1 310 ? 24.467 32.566 51.946 0.52 40.96 307 ALA A CA 1
ATOM 2399 C C A ALA A 1 310 ? 23.330 34.757 51.191 0.48 39.10 307 ALA A C 1
ATOM 2400 C C B ALA A 1 310 ? 25.111 33.884 52.360 0.52 42.57 307 ALA A C 1
ATOM 2401 O O A ALA A 1 310 ? 23.446 34.749 49.962 0.48 39.24 307 ALA A O 1
ATOM 2402 O O B ALA A 1 310 ? 24.458 34.931 52.422 0.52 44.28 307 ALA A O 1
ATOM 2405 N N A GLU A 1 311 ? 22.631 35.684 51.855 0.48 37.38 308 GLU A N 1
ATOM 2406 N N B GLU A 1 311 ? 26.405 33.809 52.677 0.52 43.22 308 GLU A N 1
ATOM 2407 C CA A GLU A 1 311 ? 21.915 36.737 51.141 0.48 36.80 308 GLU A CA 1
ATOM 2408 C CA B GLU A 1 311 ? 27.223 35.006 52.809 0.52 41.82 308 GLU A CA 1
ATOM 2409 C C A GLU A 1 311 ? 22.862 37.606 50.321 0.48 36.38 308 GLU A C 1
ATOM 2410 C C B GLU A 1 311 ? 27.630 35.532 51.442 0.52 40.11 308 GLU A C 1
ATOM 2411 O O A GLU A 1 311 ? 22.458 38.168 49.297 0.48 35.93 308 GLU A O 1
ATOM 2412 O O B GLU A 1 311 ? 27.613 36.745 51.209 0.52 42.24 308 GLU A O 1
ATOM 2423 N N A GLY A 1 312 ? 24.117 37.729 50.744 0.48 36.60 309 GLY A N 1
ATOM 2424 N N B GLY A 1 312 ? 27.990 34.633 50.530 0.52 36.87 309 GLY A N 1
ATOM 2425 C CA A GLY A 1 312 ? 25.099 38.429 49.933 0.48 37.92 309 GLY A CA 1
ATOM 2426 C CA B GLY A 1 312 ? 28.281 35.036 49.173 0.52 35.93 309 GLY A CA 1
ATOM 2427 C C A GLY A 1 312 ? 25.487 37.604 48.716 0.48 39.20 309 GLY A C 1
ATOM 2428 C C B GLY A 1 312 ? 27.035 35.481 48.434 0.52 35.85 309 GLY A C 1
ATOM 2429 O O A GLY A 1 312 ? 25.839 36.424 48.833 0.48 39.29 309 GLY A O 1
ATOM 2430 O O B GLY A 1 312 ? 25.904 35.211 48.836 0.52 37.61 309 GLY A O 1
ATOM 2431 N N A ASP A 1 313 ? 25.406 38.223 47.536 0.48 40.20 310 ASP A N 1
ATOM 2432 N N B ASP A 1 313 ? 27.256 36.178 47.324 0.52 32.64 310 ASP A N 1
ATOM 2433 C CA A ASP A 1 313 ? 25.829 37.607 46.274 0.48 39.24 310 ASP A CA 1
ATOM 2434 C CA B ASP A 1 313 ? 26.159 36.825 46.622 0.52 29.06 310 ASP A CA 1
ATOM 2435 C C A ASP A 1 313 ? 25.048 36.329 45.969 0.48 34.68 310 ASP A C 1
ATOM 2436 C C B ASP A 1 313 ? 25.201 35.798 46.031 0.52 23.36 310 ASP A C 1
ATOM 2437 O O A ASP A 1 313 ? 25.610 35.316 45.548 0.48 35.01 310 ASP A O 1
ATOM 2438 O O B ASP A 1 313 ? 25.611 34.739 45.546 0.52 21.05 310 ASP A O 1
ATOM 2447 N N A VAL A 1 314 ? 23.739 36.382 46.188 0.48 30.46 311 VAL A N 1
ATOM 2448 N N B VAL A 1 314 ? 23.912 36.123 46.084 0.52 21.83 311 VAL A N 1
ATOM 2449 C CA A VAL A 1 314 ? 22.804 35.400 45.659 0.48 25.78 311 VAL A CA 1
ATOM 2450 C CA B VAL A 1 314 ? 22.849 35.258 45.593 0.52 20.40 311 VAL A CA 1
ATOM 2451 C C A VAL A 1 314 ? 21.827 36.156 44.772 0.48 22.02 311 VAL A C 1
ATOM 2452 C C B VAL A 1 314 ? 21.868 36.099 44.786 0.52 19.26 311 VAL A C 1
ATOM 2453 O O A VAL A 1 314 ? 21.578 37.350 44.974 0.48 24.15 311 VAL A O 1
ATOM 2454 O O B VAL A 1 314 ? 21.659 37.286 45.058 0.52 22.94 311 VAL A O 1
ATOM 2461 N N . LEU A 1 315 ? 21.293 35.474 43.767 1.00 18.24 312 LEU A N 1
ATOM 2462 C CA . LEU A 1 315 ? 20.174 36.006 43.004 1.00 17.32 312 LEU A CA 1
ATOM 2463 C C . LEU A 1 315 ? 18.966 35.137 43.321 1.00 15.59 312 LEU A C 1
ATOM 2464 O O . LEU A 1 315 ? 19.056 33.907 43.261 1.00 18.16 312 LEU A O 1
ATOM 2469 N N . LEU A 1 316 ? 17.844 35.767 43.656 1.00 14.98 313 LEU A N 1
ATOM 2470 C CA . LEU A 1 316 ? 16.612 35.056 43.968 1.00 16.20 313 LEU A CA 1
ATOM 2471 C C . LEU A 1 316 ? 15.560 35.415 42.934 1.00 14.77 313 LEU A C 1
ATOM 2472 O O . LEU A 1 316 ? 15.514 36.556 42.474 1.00 16.77 313 LEU A O 1
ATOM 2477 N N . ASN A 1 317 ? 14.719 34.450 42.551 1.00 14.41 314 ASN A N 1
ATOM 2478 C CA . ASN A 1 317 ? 13.758 34.726 41.489 1.00 14.61 314 ASN A CA 1
ATOM 2479 C C . ASN A 1 317 ? 12.556 33.802 41.609 1.00 15.43 314 ASN A C 1
ATOM 2480 O O . ASN A 1 317 ? 12.556 32.838 42.381 1.00 15.02 314 ASN A O 1
ATOM 2485 N N . LYS A 1 318 ? 11.524 34.115 40.830 1.00 14.56 315 LYS A N 1
ATOM 2486 C CA . LYS A 1 318 ? 10.400 33.198 40.680 1.00 13.16 315 LYS A CA 1
ATOM 2487 C C . LYS A 1 318 ? 9.588 33.578 39.451 1.00 13.19 315 LYS A C 1
ATOM 2488 O O . LYS A 1 318 ? 9.241 34.756 39.260 1.00 14.42 315 LYS A O 1
ATOM 2494 N N . THR A 1 319 ? 9.260 32.574 38.639 1.00 14.38 316 THR A N 1
ATOM 2495 C CA . THR A 1 319 ? 8.307 32.716 37.547 1.00 15.48 316 THR A CA 1
ATOM 2496 C C . THR A 1 319 ? 6.895 32.473 38.056 1.00 15.64 316 THR A C 1
ATOM 2497 O O . THR A 1 319 ? 6.681 31.740 39.024 1.00 14.76 316 THR A O 1
ATOM 2501 N N . GLY A 1 320 ? 5.925 33.093 37.397 1.00 15.43 317 GLY A N 1
ATOM 2502 C CA . GLY A 1 320 ? 4.547 32.796 37.730 1.00 16.73 317 GLY A CA 1
ATOM 2503 C C . GLY A 1 320 ? 3.629 32.941 36.539 1.00 17.10 317 GLY A C 1
ATOM 2504 O O . GLY A 1 320 ? 3.721 33.928 35.801 1.00 17.70 317 GLY A O 1
ATOM 2505 N N . SER A 1 321 ? 2.737 31.972 36.339 1.00 16.53 318 SER A N 1
ATOM 2506 C CA . SER A 1 321 ? 1.850 31.997 35.190 1.00 17.53 318 SER A CA 1
ATOM 2507 C C . SER A 1 321 ? 0.445 31.568 35.578 1.00 18.03 318 SER A C 1
ATOM 2508 O O . SER A 1 321 ? 0.241 30.789 36.516 1.00 21.20 318 SER A O 1
ATOM 2511 N N . THR A 1 322 ? -0.524 32.096 34.838 1.00 19.43 319 THR A N 1
ATOM 2512 C CA . THR A 1 322 ? -1.886 31.591 34.804 1.00 20.56 319 THR A CA 1
ATOM 2513 C C . THR A 1 322 ? -2.304 31.488 33.344 1.00 20.58 319 THR A C 1
ATOM 2514 O O . THR A 1 322 ? -1.529 31.803 32.439 1.00 23.34 319 THR A O 1
ATOM 2518 N N . SER A 1 323 ? -3.548 31.059 33.115 1.00 22.98 320 SER A N 1
ATOM 2519 C CA . SER A 1 323 ? -4.020 30.854 31.749 1.00 26.25 320 SER A CA 1
ATOM 2520 C C . SER A 1 323 ? -3.783 32.080 30.867 1.00 28.23 320 SER A C 1
ATOM 2521 O O . SER A 1 323 ? -3.386 31.952 29.699 1.00 30.52 320 SER A O 1
ATOM 2524 N N . GLY A 1 324 ? -3.999 33.273 31.406 1.00 24.87 321 GLY A N 1
ATOM 2525 C CA . GLY A 1 324 ? -3.847 34.472 30.597 1.00 21.86 321 GLY A CA 1
ATOM 2526 C C . GLY A 1 324 ? -2.766 35.441 31.043 1.00 17.81 321 GLY A C 1
ATOM 2527 O O . GLY A 1 324 ? -2.733 36.573 30.559 1.00 18.04 321 GLY A O 1
ATOM 2528 N N . PHE A 1 325 ? -1.863 35.030 31.933 1.00 15.91 322 PHE A N 1
ATOM 2529 C CA . PHE A 1 325 ? -0.913 35.962 32.531 1.00 16.56 322 PHE A CA 1
ATOM 2530 C C . PHE A 1 325 ? 0.465 35.328 32.637 1.00 16.03 322 PHE A C 1
ATOM 2531 O O . PHE A 1 325 ? 0.600 34.120 32.832 1.00 17.30 322 PHE A O 1
ATOM 2539 N N . GLY A 1 326 ? 1.488 36.173 32.546 1.00 16.68 323 GLY A N 1
ATOM 2540 C CA . GLY A 1 326 ? 2.855 35.730 32.696 1.00 16.92 323 GLY A CA 1
ATOM 2541 C C . GLY A 1 326 ? 3.675 36.759 33.444 1.00 16.23 323 GLY A C 1
ATOM 2542 O O . GLY A 1 326 ? 3.808 37.910 32.990 1.00 17.71 323 GLY A O 1
ATOM 2543 N N . ALA A 1 327 ? 4.239 36.344 34.578 1.00 16.80 324 ALA A N 1
ATOM 2544 C CA . ALA A 1 327 ? 4.972 37.222 35.479 1.00 15.33 324 ALA A CA 1
ATOM 2545 C C . ALA A 1 327 ? 6.353 36.651 35.791 1.00 14.98 324 ALA A C 1
ATOM 2546 O O . ALA A 1 327 ? 6.581 35.442 35.722 1.00 15.88 324 ALA A O 1
ATOM 2548 N N . TYR A 1 328 ? 7.264 37.538 36.188 1.00 13.47 325 TYR A N 1
ATOM 2549 C CA . TYR A 1 328 ? 8.601 37.140 36.608 1.00 13.70 325 TYR A CA 1
ATOM 2550 C C . TYR A 1 328 ? 9.161 38.206 37.534 1.00 13.98 325 TYR A C 1
ATOM 2551 O O . TYR A 1 328 ? 9.005 39.408 37.273 1.00 16.29 325 TYR A O 1
ATOM 2560 N N . VAL A 1 329 ? 9.825 37.764 38.605 1.00 14.54 326 VAL A N 1
ATOM 2561 C CA . VAL A 1 329 ? 10.563 38.664 39.484 1.00 16.06 326 VAL A CA 1
ATOM 2562 C C . VAL A 1 329 ? 11.951 38.100 39.737 1.00 15.35 326 VAL A C 1
ATOM 2563 O O . VAL A 1 329 ? 12.158 36.883 39.780 1.00 15.65 326 VAL A O 1
ATOM 2567 N N . LEU A 1 330 ? 12.908 39.002 39.931 1.00 16.17 327 LEU A N 1
ATOM 2568 C CA . LEU A 1 330 ? 14.217 38.605 40.427 1.00 16.67 327 LEU A CA 1
ATOM 2569 C C . LEU A 1 330 ? 14.786 39.750 41.251 1.00 16.50 327 LEU A C 1
ATOM 2570 O O . LEU A 1 330 ? 14.479 40.920 41.008 1.00 18.76 327 LEU A O 1
ATOM 2575 N N . PHE A 1 331 ? 15.635 39.409 42.215 1.00 16.20 328 PHE A N 1
ATOM 2576 C CA . PHE A 1 331 ? 16.329 40.439 42.970 1.00 15.72 328 PHE A CA 1
ATOM 2577 C C . PHE A 1 331 ? 17.686 39.907 43.410 1.00 16.47 328 PHE A C 1
ATOM 2578 O O . PHE A 1 331 ? 17.904 38.693 43.513 1.00 17.11 328 PHE A O 1
ATOM 2586 N N . VAL A 1 332 ? 18.607 40.838 43.639 1.00 17.87 329 VAL A N 1
ATOM 2587 C CA . VAL A 1 332 ? 19.967 40.518 44.065 1.00 19.08 329 VAL A CA 1
ATOM 2588 C C . VAL A 1 332 ? 20.249 41.378 45.287 1.00 18.77 329 VAL A C 1
ATOM 2589 O O . VAL A 1 332 ? 20.557 42.572 45.149 1.00 19.64 329 VAL A O 1
ATOM 2593 N N . PRO A 1 333 ? 20.128 40.817 46.490 1.00 19.90 330 PRO A N 1
ATOM 2594 C CA . PRO A 1 333 ? 20.251 41.638 47.703 1.00 21.05 330 PRO A CA 1
ATOM 2595 C C . PRO A 1 333 ? 21.551 42.411 47.798 1.00 20.85 330 PRO A C 1
ATOM 2596 O O . PRO A 1 333 ? 21.533 43.572 48.225 1.00 23.09 330 PRO A O 1
ATOM 2600 N N . ALA A 1 334 ? 22.683 41.803 47.422 1.00 20.88 331 ALA A N 1
ATOM 2601 C CA . ALA A 1 334 ? 23.962 42.497 47.568 1.00 24.17 331 ALA A CA 1
ATOM 2602 C C . ALA A 1 334 ? 24.005 43.766 46.735 1.00 23.02 331 ALA A C 1
ATOM 2603 O O . ALA A 1 334 ? 24.658 44.743 47.126 1.00 25.70 331 ALA A O 1
ATOM 2605 N N A ARG A 1 335 ? 23.334 43.770 45.579 0.54 20.76 332 ARG A N 1
ATOM 2606 N N B ARG A 1 335 ? 23.302 43.779 45.606 0.46 21.30 332 ARG A N 1
ATOM 2607 C CA A ARG A 1 335 ? 23.310 44.915 44.679 0.54 23.07 332 ARG A CA 1
ATOM 2608 C CA B ARG A 1 335 ? 23.298 44.909 44.695 0.46 23.83 332 ARG A CA 1
ATOM 2609 C C A ARG A 1 335 ? 22.136 45.853 44.933 0.54 22.82 332 ARG A C 1
ATOM 2610 C C B ARG A 1 335 ? 22.090 45.810 44.869 0.46 23.12 332 ARG A C 1
ATOM 2611 O O A ARG A 1 335 ? 22.115 46.951 44.370 0.54 25.08 332 ARG A O 1
ATOM 2612 O O B ARG A 1 335 ? 22.006 46.842 44.200 0.46 24.83 332 ARG A O 1
ATOM 2627 N N . LYS A 1 336 ? 21.167 45.450 45.757 1.00 21.25 333 LYS A N 1
ATOM 2628 C CA . LYS A 1 336 ? 19.922 46.197 45.954 1.00 19.54 333 LYS A CA 1
ATOM 2629 C C . LYS A 1 336 ? 19.248 46.490 44.612 1.00 19.12 333 LYS A C 1
ATOM 2630 O O . LYS A 1 336 ? 18.825 47.611 44.327 1.00 20.89 333 LYS A O 1
ATOM 2636 N N . VAL A 1 337 ? 19.137 45.450 43.786 1.00 19.12 334 VAL A N 1
ATOM 2637 C CA . VAL A 1 337 ? 18.485 45.532 42.483 1.00 18.70 334 VAL A CA 1
ATOM 2638 C C . VAL A 1 337 ? 17.321 44.556 42.464 1.00 19.18 334 VAL A C 1
ATOM 2639 O O . VAL A 1 337 ? 17.475 43.391 42.847 1.00 18.89 334 VAL A O 1
ATOM 2643 N N . GLY A 1 338 ? 16.163 45.035 42.030 1.00 17.93 335 GLY A N 1
ATOM 2644 C CA . GLY A 1 338 ? 15.013 44.177 41.821 1.00 17.41 335 GLY A CA 1
ATOM 2645 C C . GLY A 1 338 ? 14.398 44.464 40.470 1.00 15.95 335 GLY A C 1
ATOM 2646 O O . GLY A 1 338 ? 14.380 45.602 40.008 1.00 17.44 335 GLY A O 1
ATOM 2647 N N . ILE A 1 339 ? 13.877 43.410 39.839 1.00 15.42 336 ILE A N 1
ATOM 2648 C CA . ILE A 1 339 ? 13.218 43.513 38.541 1.00 14.57 336 ILE A CA 1
ATOM 2649 C C . ILE A 1 339 ? 11.861 42.830 38.619 1.00 13.97 336 ILE A C 1
ATOM 2650 O O . ILE A 1 339 ? 11.769 41.679 39.064 1.00 15.43 336 ILE A O 1
ATOM 2655 N N . VAL A 1 340 ? 10.823 43.528 38.161 1.00 15.09 337 VAL A N 1
ATOM 2656 C CA . VAL A 1 340 ? 9.457 43.019 38.058 1.00 14.88 337 VAL A CA 1
ATOM 2657 C C . VAL A 1 340 ? 9.030 43.088 36.596 1.00 14.34 337 VAL A C 1
ATOM 2658 O O . VAL A 1 340 ? 9.174 44.135 35.956 1.00 16.42 337 VAL A O 1
ATOM 2670 N N . LEU A 1 342 ? 5.488 42.092 34.557 1.00 14.65 339 LEU A N 1
ATOM 2671 C CA . LEU A 1 342 ? 4.118 41.594 34.592 1.00 15.70 339 LEU A CA 1
ATOM 2672 C C . LEU A 1 342 ? 3.486 41.751 33.216 1.00 17.22 339 LEU A C 1
ATOM 2673 O O . LEU A 1 342 ? 3.519 42.839 32.638 1.00 20.98 339 LEU A O 1
ATOM 2678 N N . ALA A 1 343 ? 2.900 40.677 32.697 1.00 16.75 340 ALA A N 1
ATOM 2679 C CA . ALA A 1 343 ? 2.279 40.688 31.376 1.00 15.95 340 ALA A CA 1
ATOM 2680 C C . ALA A 1 343 ? 0.914 40.019 31.434 1.00 15.47 340 ALA A C 1
ATOM 2681 O O . ALA A 1 343 ? 0.692 39.099 32.231 1.00 17.49 340 ALA A O 1
ATOM 2683 N N . ASN A 1 344 ? 0.008 40.460 30.563 1.00 17.76 341 ASN A N 1
ATOM 2684 C CA . ASN A 1 344 ? -1.290 39.798 30.425 1.00 18.76 341 ASN A CA 1
ATOM 2685 C C . ASN A 1 344 ? -1.328 38.856 29.227 1.00 17.83 341 ASN A C 1
ATOM 2686 O O . ASN A 1 344 ? -2.335 38.762 28.518 1.00 18.60 341 ASN A O 1
ATOM 2691 N N . ARG A 1 345 ? -0.238 38.111 29.018 1.00 17.05 342 ARG A N 1
ATOM 2692 C CA . ARG A 1 345 ? -0.254 36.888 28.231 1.00 17.74 342 ARG A CA 1
ATOM 2693 C C . ARG A 1 345 ? 0.758 35.935 28.852 1.00 18.31 342 ARG A C 1
ATOM 2694 O O . ARG A 1 345 ? 1.811 36.370 29.339 1.00 19.60 342 ARG A O 1
ATOM 2702 N N . ASN A 1 346 ? 0.434 34.642 28.843 1.00 18.59 343 ASN A N 1
ATOM 2703 C CA . ASN A 1 346 ? 1.323 33.609 29.383 1.00 21.19 343 ASN A CA 1
ATOM 2704 C C . ASN A 1 346 ? 2.292 33.164 28.292 1.00 21.59 343 ASN A C 1
ATOM 2705 O O . ASN A 1 346 ? 2.053 32.189 27.573 1.00 27.74 343 ASN A O 1
ATOM 2710 N N . TYR A 1 347 ? 3.421 33.856 28.199 1.00 19.31 344 TYR A N 1
ATOM 2711 C CA . TYR A 1 347 ? 4.439 33.608 27.189 1.00 19.54 344 TYR A CA 1
ATOM 2712 C C . TYR A 1 347 ? 5.622 32.869 27.815 1.00 19.06 344 TYR A C 1
ATOM 2713 O O . TYR A 1 347 ? 5.729 32.794 29.045 1.00 22.01 344 TYR A O 1
ATOM 2722 N N . PRO A 1 348 ? 6.508 32.264 27.010 1.00 19.80 345 PRO A N 1
ATOM 2723 C CA . PRO A 1 348 ? 7.454 31.283 27.568 1.00 20.73 345 PRO A CA 1
ATOM 2724 C C . PRO A 1 348 ? 8.350 31.850 28.664 1.00 19.89 345 PRO A C 1
ATOM 2725 O O . PRO A 1 348 ? 8.875 32.963 28.556 1.00 18.99 345 PRO A O 1
ATOM 2729 N N . ASN A 1 349 ? 8.521 31.056 29.731 1.00 19.46 346 ASN A N 1
ATOM 2730 C CA . ASN A 1 349 ? 9.368 31.469 30.851 1.00 19.80 346 ASN A CA 1
ATOM 2731 C C . ASN A 1 349 ? 10.782 31.807 30.392 1.00 20.09 346 ASN A C 1
ATOM 2732 O O . ASN A 1 349 ? 11.409 32.725 30.932 1.00 20.47 346 ASN A O 1
ATOM 2737 N N . ALA A 1 350 ? 11.303 31.086 29.393 1.00 20.86 347 ALA A N 1
ATOM 2738 C CA . ALA A 1 350 ? 12.668 31.349 28.945 1.00 22.24 347 ALA A CA 1
ATOM 2739 C C . ALA A 1 350 ? 12.823 32.773 28.415 1.00 22.35 347 ALA A C 1
ATOM 2740 O O . ALA A 1 350 ? 13.872 33.403 28.607 1.00 21.26 347 ALA A O 1
ATOM 2742 N N . GLU A 1 351 ? 11.783 33.305 27.759 1.00 21.83 348 GLU A N 1
ATOM 2743 C CA . GLU A 1 351 ? 11.847 34.681 27.281 1.00 22.40 348 GLU A CA 1
ATOM 2744 C C . GLU A 1 351 ? 11.795 35.686 28.424 1.00 19.98 348 GLU A C 1
ATOM 2745 O O . GLU A 1 351 ? 12.380 36.771 28.314 1.00 20.48 348 GLU A O 1
ATOM 2751 N N . ARG A 1 352 ? 11.093 35.359 29.512 1.00 18.99 349 ARG A N 1
ATOM 2752 C CA . ARG A 1 352 ? 11.114 36.217 30.696 1.00 18.17 349 ARG A CA 1
ATOM 2753 C C . ARG A 1 352 ? 12.521 36.313 31.255 1.00 18.17 349 ARG A C 1
ATOM 2754 O O . ARG A 1 352 ? 13.013 37.408 31.563 1.00 17.83 349 ARG A O 1
ATOM 2762 N N . VAL A 1 353 ? 13.169 35.157 31.422 1.00 19.18 350 VAL A N 1
ATOM 2763 C CA . VAL A 1 353 ? 14.512 35.112 31.988 1.00 18.95 350 VAL A CA 1
ATOM 2764 C C . VAL A 1 353 ? 15.490 35.871 31.099 1.00 19.38 350 VAL A C 1
ATOM 2765 O O . VAL A 1 353 ? 16.294 36.677 31.585 1.00 20.86 350 VAL A O 1
ATOM 2769 N N . ARG A 1 354 ? 15.437 35.626 29.782 1.00 18.76 351 ARG A N 1
ATOM 2770 C CA . ARG A 1 354 ? 16.351 36.299 28.857 1.00 18.83 351 ARG A CA 1
ATOM 2771 C C . ARG A 1 354 ? 16.206 37.814 28.937 1.00 19.53 351 ARG A C 1
ATOM 2772 O O . ARG A 1 354 ? 17.202 38.541 28.992 1.00 21.05 351 ARG A O 1
ATOM 2780 N N . ALA A 1 355 ? 14.970 38.312 28.934 1.00 19.63 352 ALA A N 1
ATOM 2781 C CA . ALA A 1 355 ? 14.766 39.754 29.016 1.00 19.18 352 ALA A CA 1
ATOM 2782 C C . ALA A 1 355 ? 15.260 40.311 30.348 1.00 20.28 352 ALA A C 1
ATOM 2783 O O . ALA A 1 355 ? 15.952 41.342 30.389 1.00 19.72 352 ALA A O 1
ATOM 2785 N N . ALA A 1 356 ? 14.910 39.644 31.454 1.00 18.30 353 ALA A N 1
ATOM 2786 C CA . ALA A 1 356 ? 15.354 40.115 32.763 1.00 17.48 353 ALA A CA 1
ATOM 2787 C C . ALA A 1 356 ? 16.873 40.125 32.855 1.00 18.22 353 ALA A C 1
ATOM 2788 O O . ALA A 1 356 ? 17.462 41.030 33.460 1.00 20.39 353 ALA A O 1
ATOM 2790 N N . TYR A 1 357 ? 17.527 39.116 32.273 1.00 18.24 354 TYR A N 1
ATOM 2791 C CA . TYR A 1 357 ? 18.981 39.039 32.348 1.00 20.74 354 TYR A CA 1
ATOM 2792 C C . TYR A 1 357 ? 19.625 40.189 31.585 1.00 22.15 354 TYR A C 1
ATOM 2793 O O . TYR A 1 357 ? 20.630 40.755 32.032 1.00 23.31 354 TYR A O 1
ATOM 2802 N N . ARG A 1 358 ? 19.051 40.556 30.437 1.00 21.59 355 ARG A N 1
ATOM 2803 C CA . ARG A 1 358 ? 19.580 41.684 29.683 1.00 23.46 355 ARG A CA 1
ATOM 2804 C C . ARG A 1 358 ? 19.408 42.987 30.452 1.00 22.81 355 ARG A C 1
ATOM 2805 O O . ARG A 1 358 ? 20.308 43.834 30.460 1.00 24.16 355 ARG A O 1
ATOM 2813 N N . ILE A 1 359 ? 18.279 43.146 31.142 1.00 20.99 356 ILE A N 1
ATOM 2814 C CA . ILE A 1 359 ? 18.069 44.351 31.945 1.00 20.39 356 ILE A CA 1
ATOM 2815 C C . ILE A 1 359 ? 19.022 44.368 33.138 1.00 20.58 356 ILE A C 1
ATOM 2816 O O . ILE A 1 359 ? 19.641 45.397 33.447 1.00 21.94 356 ILE A O 1
ATOM 2821 N N . LEU A 1 360 ? 19.190 43.223 33.799 1.00 20.79 357 LEU A N 1
ATOM 2822 C CA . LEU A 1 360 ? 20.100 43.141 34.935 1.00 20.57 357 LEU A CA 1
ATOM 2823 C C . LEU A 1 360 ? 21.538 43.418 34.509 1.00 22.72 357 LEU A C 1
ATOM 2824 O O . LEU A 1 360 ? 22.290 44.085 35.228 1.00 24.79 357 LEU A O 1
ATOM 2829 N N . SER A 1 361 ? 21.931 42.922 33.334 1.00 24.23 358 SER A N 1
ATOM 2830 C CA . SER A 1 361 ? 23.284 43.159 32.835 1.00 26.36 358 SER A CA 1
ATOM 2831 C C . SER A 1 361 ? 23.568 44.644 32.622 1.00 28.16 358 SER A C 1
ATOM 2832 O O . SER A 1 361 ? 24.720 45.073 32.745 1.00 30.14 358 SER A O 1
ATOM 2835 N N . ALA A 1 362 ? 22.546 45.437 32.282 1.00 29.47 359 ALA A N 1
ATOM 2836 C CA . ALA A 1 362 ? 22.744 46.871 32.076 1.00 30.98 359 ALA A CA 1
ATOM 2837 C C . ALA A 1 362 ? 22.878 47.638 33.384 1.00 32.80 359 ALA A C 1
ATOM 2838 O O . ALA A 1 362 ? 23.473 48.725 33.397 1.00 35.09 359 ALA A O 1
ATOM 2840 N N . VAL A 1 363 ? 22.343 47.092 34.473 1.00 33.49 360 VAL A N 1
ATOM 2841 C CA . VAL A 1 363 ? 22.429 47.718 35.785 1.00 34.61 360 VAL A CA 1
ATOM 2842 C C . VAL A 1 363 ? 23.654 47.241 36.570 1.00 33.16 360 VAL A C 1
ATOM 2843 O O . VAL A 1 363 ? 24.166 47.971 37.424 1.00 36.93 360 VAL A O 1
ATOM 2847 N N . ASP A 1 364 ? 24.152 46.044 36.291 1.00 30.81 361 ASP A N 1
ATOM 2848 C CA . ASP A 1 364 ? 25.241 45.462 37.077 1.00 28.85 361 ASP A CA 1
ATOM 2849 C C . ASP A 1 364 ? 26.421 45.101 36.192 1.00 34.24 361 ASP A C 1
ATOM 2850 O O . ASP A 1 364 ? 26.377 44.063 35.504 1.00 32.89 361 ASP A O 1
ATOM 2855 N N . PRO A 1 365 ? 27.521 45.863 36.246 1.00 41.44 362 PRO A N 1
ATOM 2856 C CA . PRO A 1 365 ? 28.659 45.587 35.357 1.00 45.08 362 PRO A CA 1
ATOM 2857 C C . PRO A 1 365 ? 29.346 44.266 35.633 1.00 46.64 362 PRO A C 1
ATOM 2858 O O . PRO A 1 365 ? 30.032 43.748 34.741 1.00 47.99 362 PRO A O 1
ATOM 2862 N N . SER A 1 366 ? 29.199 43.708 36.836 1.00 44.81 363 SER A N 1
ATOM 2863 C CA . SER A 1 366 ? 29.846 42.438 37.135 1.00 43.58 363 SER A CA 1
ATOM 2864 C C . SER A 1 366 ? 29.291 41.307 36.284 1.00 41.85 363 SER A C 1
ATOM 2865 O O . SER A 1 366 ? 29.941 40.262 36.169 1.00 43.13 363 SER A O 1
ATOM 2868 N N . LEU A 1 367 ? 28.127 41.506 35.659 1.00 41.68 364 LEU A N 1
ATOM 2869 C CA . LEU A 1 367 ? 27.454 40.457 34.905 1.00 39.43 364 LEU A CA 1
ATOM 2870 C C . LEU A 1 367 ? 27.941 40.378 33.461 1.00 43.87 364 LEU A C 1
ATOM 2871 O O . LEU A 1 367 ? 28.263 39.290 32.973 1.00 45.65 364 LEU A O 1
ATOM 2876 N N . VAL A 1 368 ? 28.000 41.517 32.763 1.00 46.09 365 VAL A N 1
ATOM 2877 C CA . VAL A 1 368 ? 28.502 41.509 31.390 1.00 47.62 365 VAL A CA 1
ATOM 2878 C C . VAL A 1 368 ? 29.967 41.113 31.370 1.00 46.77 365 VAL A C 1
ATOM 2879 O O . VAL A 1 368 ? 30.457 40.549 30.383 1.00 46.42 365 VAL A O 1
ATOM 2883 N N A ARG A 1 369 ? 30.680 41.372 32.469 0.55 46.22 366 ARG A N 1
ATOM 2884 N N B ARG A 1 369 ? 30.692 41.412 32.449 0.45 46.88 366 ARG A N 1
ATOM 2885 C CA A ARG A 1 369 ? 32.114 41.116 32.528 0.55 46.01 366 ARG A CA 1
ATOM 2886 C CA B ARG A 1 369 ? 32.117 41.111 32.519 0.45 47.32 366 ARG A CA 1
ATOM 2887 C C A ARG A 1 369 ? 32.439 39.633 32.384 0.55 48.22 366 ARG A C 1
ATOM 2888 C C B ARG A 1 369 ? 32.406 39.632 32.305 0.45 48.94 366 ARG A C 1
ATOM 2889 O O A ARG A 1 369 ? 33.540 39.281 31.943 0.55 48.15 366 ARG A O 1
ATOM 2890 O O B ARG A 1 369 ? 33.454 39.280 31.751 0.45 48.83 366 ARG A O 1
ATOM 2905 N N . ARG A 1 370 ? 31.508 38.758 32.751 1.00 51.18 367 ARG A N 1
ATOM 2906 C CA . ARG A 1 370 ? 31.695 37.313 32.630 1.00 56.80 367 ARG A CA 1
ATOM 2907 C C . ARG A 1 370 ? 31.933 36.868 31.192 1.00 58.73 367 ARG A C 1
ATOM 2908 O O . ARG A 1 370 ? 31.167 36.073 30.649 1.00 60.55 367 ARG A O 1
#